Protein AF-A0A9Q1HUE8-F1 (afdb_monomer_lite)

Foldseek 3Di:
DDDDDDDDDDDDPPPVPPPPPPDDDPDDDPPPPPPDDPVVVVLVVLQDPDPDDPQKAFVVDDDDWDQDPPDDRFTDQPQADCVVPNGHHPVVSRVVVVVQQVPFDDDDRIGFGWHHDVVDVAIWTQAPQDRDTGHDPVVNVVCNVVRVVVSSVVSVVVVDDDDDPDDDDDDDDDDDDDDDDDDDDDDDDDDDDDDD

Organism: Conger conger (NCBI:txid82655)

pLDDT: mean 71.2, std 23.88, range [35.84, 98.31]

Structure (mmCIF, N/CA/C/O backbone):
data_AF-A0A9Q1HUE8-F1
#
_entry.id   AF-A0A9Q1HUE8-F1
#
loop_
_atom_site.group_PDB
_atom_site.id
_atom_site.type_symbol
_atom_site.label_atom_id
_atom_site.label_alt_id
_atom_site.label_comp_id
_atom_site.label_asym_id
_atom_site.label_entity_id
_atom_site.label_seq_id
_atom_site.pdbx_PDB_ins_code
_atom_site.Cartn_x
_atom_site.Cartn_y
_atom_site.Cartn_z
_atom_site.occupancy
_atom_site.B_iso_or_equiv
_atom_site.auth_seq_id
_atom_site.auth_comp_id
_atom_site.auth_asym_id
_atom_site.auth_atom_id
_atom_site.pdbx_PDB_model_num
ATOM 1 N N . MET A 1 1 ? 52.568 -10.124 -13.779 1.00 38.97 1 MET A N 1
ATOM 2 C CA . MET A 1 1 ? 51.428 -10.875 -14.350 1.00 38.97 1 MET A CA 1
ATOM 3 C C . MET A 1 1 ? 50.435 -11.151 -13.227 1.00 38.97 1 MET A C 1
ATOM 5 O O . MET A 1 1 ? 50.880 -11.453 -12.131 1.00 38.97 1 MET A O 1
ATOM 9 N N . ARG A 1 2 ? 49.131 -10.935 -13.447 1.00 41.47 2 ARG A N 1
ATOM 10 C CA . ARG A 1 2 ? 48.074 -11.074 -12.426 1.00 41.47 2 ARG A CA 1
ATOM 11 C C . ARG A 1 2 ? 47.646 -12.542 -12.325 1.00 41.47 2 ARG A C 1
ATOM 13 O O . ARG A 1 2 ? 47.184 -13.093 -13.318 1.00 41.47 2 ARG A O 1
ATOM 20 N N . GLU A 1 3 ? 47.793 -13.152 -11.152 1.00 42.25 3 GLU A N 1
ATOM 21 C CA . GLU A 1 3 ? 47.341 -14.522 -10.891 1.00 42.25 3 GLU A CA 1
ATOM 22 C C . GLU A 1 3 ? 45.815 -14.576 -10.723 1.00 42.25 3 GLU A C 1
ATOM 24 O O . GLU A 1 3 ? 45.218 -13.848 -9.928 1.00 42.25 3 GLU A O 1
ATOM 29 N N . LEU A 1 4 ? 45.172 -15.433 -11.518 1.00 48.12 4 LEU A N 1
ATOM 30 C CA . LEU A 1 4 ? 43.735 -15.681 -11.503 1.00 48.12 4 LEU A CA 1
ATOM 31 C C . LEU A 1 4 ? 43.374 -16.576 -10.309 1.00 48.12 4 LEU A C 1
ATOM 33 O O . LEU A 1 4 ? 43.842 -17.708 -10.190 1.00 48.12 4 LEU A O 1
ATOM 37 N N . GLY A 1 5 ? 42.512 -16.055 -9.434 1.00 40.03 5 GLY A N 1
ATOM 38 C CA . GLY A 1 5 ? 42.019 -16.734 -8.240 1.00 40.03 5 GLY A CA 1
ATOM 39 C C . GLY A 1 5 ? 41.333 -18.070 -8.541 1.00 40.03 5 GLY A C 1
ATOM 40 O O . GLY A 1 5 ? 40.346 -18.141 -9.276 1.00 40.03 5 GLY A O 1
ATOM 41 N N . ARG A 1 6 ? 41.845 -19.134 -7.912 1.00 47.28 6 ARG A N 1
ATOM 42 C CA . ARG A 1 6 ? 41.245 -20.473 -7.886 1.00 47.28 6 ARG A CA 1
ATOM 43 C C . ARG A 1 6 ? 39.877 -20.413 -7.197 1.00 47.28 6 ARG A C 1
ATOM 45 O O . ARG A 1 6 ? 39.775 -20.063 -6.021 1.00 47.28 6 ARG A O 1
ATOM 52 N N . LYS A 1 7 ? 38.818 -20.763 -7.932 1.00 43.19 7 LYS A N 1
ATOM 53 C CA . LYS A 1 7 ? 37.463 -20.946 -7.394 1.00 43.19 7 LYS A CA 1
ATOM 54 C C . LYS A 1 7 ? 37.463 -22.153 -6.447 1.00 43.19 7 LYS A C 1
ATOM 56 O O . LYS A 1 7 ? 37.874 -23.237 -6.850 1.00 43.19 7 LYS A O 1
ATOM 61 N N . ARG A 1 8 ? 37.011 -21.971 -5.200 1.00 41.41 8 ARG A N 1
ATOM 62 C CA . ARG A 1 8 ? 36.777 -23.086 -4.264 1.00 41.41 8 ARG A CA 1
ATOM 63 C C . ARG A 1 8 ? 35.599 -23.940 -4.764 1.00 41.41 8 ARG A C 1
ATOM 65 O O . ARG A 1 8 ? 34.608 -23.349 -5.202 1.00 41.41 8 ARG A O 1
ATOM 72 N N . PRO A 1 9 ? 35.668 -25.280 -4.693 1.00 44.94 9 PRO A N 1
ATOM 73 C CA . PRO A 1 9 ? 34.539 -26.141 -5.027 1.00 44.94 9 PRO A CA 1
ATOM 74 C C . PRO A 1 9 ? 33.392 -25.975 -4.021 1.00 44.94 9 PRO A C 1
ATOM 76 O O . PRO A 1 9 ? 33.614 -25.783 -2.827 1.00 44.94 9 PRO A O 1
ATOM 79 N N . TYR A 1 10 ? 32.167 -26.047 -4.534 1.00 35.84 10 TYR A N 1
ATOM 80 C CA . TYR A 1 10 ? 30.920 -26.086 -3.772 1.00 35.84 10 TYR A CA 1
ATOM 81 C C . TYR A 1 10 ? 30.793 -27.446 -3.049 1.00 35.84 10 TYR A C 1
ATOM 83 O O . TYR A 1 10 ? 30.948 -28.467 -3.722 1.00 35.84 10 TYR A O 1
ATOM 91 N N . PRO A 1 11 ? 30.527 -27.505 -1.729 1.00 45.88 11 PRO A N 1
ATOM 92 C CA . PRO A 1 11 ? 30.389 -28.777 -1.017 1.00 45.88 11 PRO A CA 1
ATOM 93 C C . PRO A 1 11 ? 29.137 -29.548 -1.457 1.00 45.88 11 PRO A C 1
ATOM 95 O O . PRO A 1 11 ? 28.068 -28.965 -1.651 1.00 45.88 11 PRO A O 1
ATOM 98 N N . GLN A 1 12 ? 29.293 -30.862 -1.626 1.00 40.50 12 GLN A N 1
ATOM 99 C CA . GLN A 1 12 ? 28.270 -31.808 -2.073 1.00 40.50 12 GLN A CA 1
ATOM 100 C C . GLN A 1 12 ? 27.058 -31.859 -1.124 1.00 40.50 12 GLN A C 1
ATOM 102 O O . GLN A 1 12 ? 27.175 -31.778 0.096 1.00 40.50 12 GLN A O 1
ATOM 107 N N . ALA A 1 13 ? 25.874 -32.009 -1.717 1.00 46.88 13 ALA A N 1
ATOM 108 C CA . ALA A 1 13 ? 24.554 -31.849 -1.106 1.00 46.88 13 ALA A CA 1
ATOM 109 C C . ALA A 1 13 ? 24.125 -32.932 -0.085 1.00 46.88 13 ALA A C 1
ATOM 111 O O . ALA A 1 13 ? 22.966 -32.941 0.325 1.00 46.88 13 ALA A O 1
ATOM 112 N N . GLU A 1 14 ? 25.011 -33.827 0.354 1.00 47.44 14 GLU A N 1
ATOM 113 C CA . GLU A 1 14 ? 24.656 -34.933 1.261 1.00 47.44 14 GLU A CA 1
ATOM 114 C C . GLU A 1 14 ? 24.911 -34.623 2.746 1.00 47.44 14 GLU A C 1
ATOM 116 O O . GLU A 1 14 ? 24.204 -35.137 3.613 1.00 47.44 14 GLU A O 1
ATOM 121 N N . GLU A 1 15 ? 25.829 -33.706 3.060 1.00 44.62 15 GLU A N 1
ATOM 122 C CA . GLU A 1 15 ? 26.252 -33.434 4.444 1.00 44.62 15 GLU A CA 1
ATOM 123 C C . GLU A 1 15 ? 25.268 -32.532 5.226 1.00 44.62 15 GLU A C 1
ATOM 125 O O . GLU A 1 15 ? 25.227 -32.536 6.453 1.00 44.62 15 GLU A O 1
ATOM 130 N N . ASN A 1 16 ? 24.370 -31.823 4.531 1.00 44.50 16 ASN A N 1
ATOM 131 C CA . ASN A 1 16 ? 23.358 -30.954 5.157 1.00 44.50 16 ASN A CA 1
ATOM 132 C C . ASN A 1 16 ? 22.103 -31.691 5.669 1.00 44.50 16 ASN A C 1
ATOM 134 O O . ASN A 1 16 ? 21.196 -31.061 6.215 1.00 44.50 16 ASN A O 1
ATOM 138 N N . ARG A 1 17 ? 22.021 -33.020 5.517 1.00 49.25 17 ARG A N 1
ATOM 139 C CA . ARG A 1 17 ? 20.866 -33.814 5.976 1.00 49.25 17 ARG A CA 1
ATOM 140 C C . ARG A 1 17 ? 20.891 -34.104 7.484 1.00 49.25 17 ARG A C 1
ATOM 142 O O . ARG A 1 17 ? 19.840 -34.366 8.060 1.00 49.25 17 ARG A O 1
ATOM 149 N N . ALA A 1 18 ? 22.059 -34.025 8.125 1.00 48.69 18 ALA A N 1
ATOM 150 C CA . ALA A 1 18 ? 22.245 -34.391 9.533 1.00 48.69 18 ALA A CA 1
ATOM 151 C C . ALA A 1 18 ? 22.085 -33.223 10.530 1.00 48.69 18 ALA A C 1
ATOM 153 O O . ALA A 1 18 ? 21.987 -33.459 11.729 1.00 48.69 18 ALA A O 1
ATOM 154 N N . LEU A 1 19 ? 22.011 -31.971 10.060 1.00 46.19 19 LEU A N 1
ATOM 155 C CA . LEU A 1 19 ? 21.890 -30.784 10.927 1.00 46.19 19 LEU A CA 1
ATOM 156 C C . LEU A 1 19 ? 20.443 -30.296 11.134 1.00 46.19 19 LEU A C 1
ATOM 158 O O . LEU A 1 19 ? 20.218 -29.337 11.867 1.00 46.19 19 LEU A O 1
ATOM 162 N N . TYR A 1 20 ? 19.451 -30.957 10.526 1.00 44.81 20 TYR A N 1
ATOM 163 C CA . TYR A 1 20 ? 18.039 -30.539 10.558 1.00 44.81 20 TYR A CA 1
ATOM 164 C C . TYR A 1 20 ? 17.083 -31.553 11.208 1.00 44.81 20 TYR A C 1
ATOM 166 O O . TYR A 1 20 ? 15.869 -31.461 11.033 1.00 44.81 20 TYR A O 1
ATOM 174 N N . THR A 1 21 ? 17.593 -32.514 11.980 1.00 51.62 21 THR A N 1
ATOM 175 C CA . THR A 1 21 ? 16.777 -33.601 12.552 1.00 51.62 21 THR A CA 1
ATOM 176 C C . THR A 1 21 ? 16.447 -33.470 14.041 1.00 51.62 21 THR A C 1
ATOM 178 O O . THR A 1 21 ? 15.694 -34.303 14.535 1.00 51.62 21 THR A O 1
ATOM 181 N N . HIS A 1 22 ? 16.899 -32.431 14.761 1.00 54.34 22 HIS A N 1
ATOM 182 C CA . HIS A 1 22 ? 16.728 -32.381 16.228 1.00 54.34 22 HIS A CA 1
ATOM 183 C C . HIS A 1 22 ? 15.838 -31.289 16.840 1.00 54.34 22 HIS A C 1
ATOM 185 O O . HIS A 1 22 ? 15.72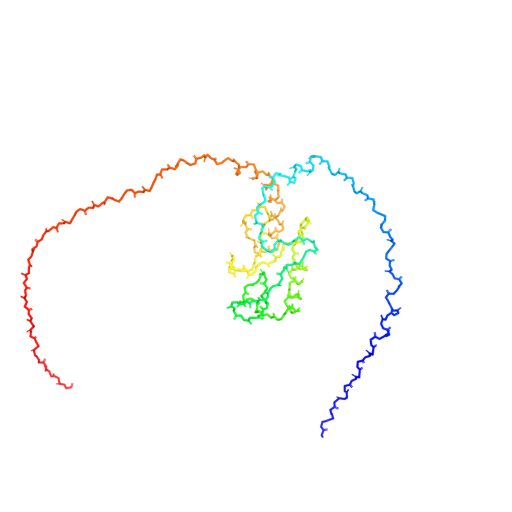9 -31.237 18.062 1.00 54.34 22 HIS A O 1
ATOM 191 N N . HIS A 1 23 ? 15.084 -30.512 16.057 1.00 48.66 23 HIS A N 1
ATOM 192 C CA . HIS A 1 23 ? 14.041 -29.633 16.617 1.00 48.66 23 HIS A CA 1
ATOM 193 C C . HIS A 1 23 ? 12.730 -29.718 15.828 1.00 48.66 23 HIS A C 1
ATOM 195 O O . HIS A 1 23 ? 12.297 -28.759 15.190 1.00 48.66 23 HIS A O 1
ATOM 201 N N . LEU A 1 24 ? 12.081 -30.883 15.881 1.00 44.12 24 LEU A N 1
ATOM 202 C CA . LEU A 1 24 ? 10.644 -30.960 15.624 1.00 44.12 24 LEU A CA 1
ATOM 203 C C . LEU A 1 24 ? 9.911 -30.399 16.859 1.00 44.12 24 LEU A C 1
ATOM 205 O O . LEU A 1 24 ? 10.148 -30.898 17.961 1.00 44.12 24 LEU A O 1
ATOM 209 N N . PRO A 1 25 ? 9.037 -29.385 16.723 1.00 42.75 25 PRO A N 1
ATOM 210 C CA . PRO A 1 25 ? 8.189 -28.956 17.830 1.00 42.75 25 PRO A CA 1
ATOM 211 C C . PRO A 1 25 ? 7.249 -30.105 18.239 1.00 42.75 25 PRO A C 1
ATOM 213 O O . PRO A 1 25 ? 6.858 -30.907 17.382 1.00 42.75 25 PRO A O 1
ATOM 216 N N . PRO A 1 26 ? 6.876 -30.211 19.528 1.00 44.62 26 PRO A N 1
ATOM 217 C CA . PRO A 1 26 ? 5.961 -31.247 19.983 1.00 44.62 26 PRO A CA 1
ATOM 218 C C . PRO A 1 26 ? 4.632 -31.154 19.227 1.00 44.62 26 PRO A C 1
ATOM 220 O O . PRO A 1 26 ? 4.153 -30.065 18.903 1.00 44.62 26 PRO A O 1
ATOM 223 N N . ARG A 1 27 ? 4.064 -32.328 18.922 1.00 42.19 27 ARG A N 1
ATOM 224 C CA . ARG A 1 27 ? 2.757 -32.493 18.279 1.00 42.19 27 ARG A CA 1
ATOM 225 C C . ARG A 1 27 ? 1.730 -31.587 18.957 1.00 42.19 27 ARG A C 1
ATOM 227 O O . ARG A 1 27 ? 1.349 -31.831 20.096 1.00 42.19 27 ARG A O 1
ATOM 234 N N . PHE A 1 28 ? 1.267 -30.579 18.223 1.00 39.81 28 PHE A N 1
ATOM 235 C CA . PHE A 1 28 ? 0.079 -29.815 18.571 1.00 39.81 28 PHE A CA 1
ATOM 236 C C . PHE A 1 28 ? -1.100 -30.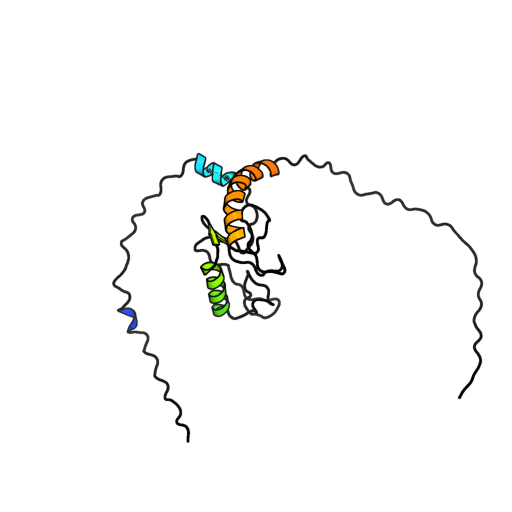791 18.612 1.00 39.81 28 PHE A C 1
ATOM 238 O O . PHE A 1 28 ? -1.566 -31.269 17.575 1.00 39.81 28 PHE A O 1
ATOM 245 N N . THR A 1 29 ? -1.566 -31.121 19.811 1.00 42.62 29 THR A N 1
ATOM 246 C CA . THR A 1 29 ? -2.928 -31.605 19.992 1.00 42.62 29 THR A CA 1
ATOM 247 C C . THR A 1 29 ? -3.851 -30.500 19.487 1.00 42.62 29 THR A C 1
ATOM 249 O O . THR A 1 29 ? -3.734 -29.344 19.890 1.00 42.62 29 THR A O 1
ATOM 252 N N . GLN A 1 30 ? -4.724 -30.828 18.533 1.00 45.41 30 GLN A N 1
ATOM 253 C CA . GLN A 1 30 ? -5.794 -29.932 18.106 1.00 45.41 30 GLN A CA 1
ATOM 254 C C . GLN A 1 30 ? -6.782 -29.773 19.265 1.00 45.41 30 GLN A C 1
ATOM 256 O O . GLN A 1 30 ? -7.792 -30.468 19.329 1.00 45.41 30 GLN A O 1
ATOM 261 N N . GLU A 1 31 ? -6.504 -28.854 20.183 1.00 39.31 31 GLU A N 1
ATOM 262 C CA . GLU A 1 31 ? -7.558 -28.297 21.016 1.00 39.31 31 GLU A CA 1
ATOM 263 C C . GLU A 1 31 ? -8.377 -27.353 20.139 1.00 39.31 31 GLU A C 1
ATOM 265 O O . GLU A 1 31 ? -7.912 -26.325 19.641 1.00 39.31 31 GLU A O 1
ATOM 270 N N . LYS A 1 32 ? -9.603 -27.789 19.858 1.00 42.53 32 LYS A N 1
ATOM 271 C CA . LYS A 1 32 ? -10.600 -27.051 19.094 1.00 42.53 32 LYS A CA 1
ATOM 272 C C . LYS A 1 32 ? -10.854 -25.732 19.827 1.00 42.53 32 LYS A C 1
ATOM 274 O O . LYS A 1 32 ? -11.387 -25.742 20.933 1.00 42.53 32 LYS A O 1
ATOM 279 N N . ALA A 1 33 ? -10.451 -24.614 19.221 1.00 44.00 33 ALA A N 1
ATOM 280 C CA . ALA A 1 33 ? -10.721 -23.287 19.763 1.00 44.00 33 ALA A CA 1
ATOM 281 C C . ALA A 1 33 ? -12.223 -23.154 20.106 1.00 44.00 33 ALA A C 1
ATOM 283 O O . ALA A 1 33 ? -13.054 -23.631 19.320 1.00 44.00 33 ALA A O 1
ATOM 284 N N . PRO A 1 34 ? -12.587 -22.533 21.246 1.00 47.53 34 PRO A N 1
ATOM 285 C CA . PRO A 1 34 ? -13.983 -22.321 21.601 1.00 47.53 34 PRO A CA 1
ATOM 286 C C . PRO A 1 34 ? -14.701 -21.574 20.469 1.00 47.53 34 PRO A C 1
ATOM 288 O O . PRO A 1 34 ? -14.111 -20.661 19.879 1.00 47.53 34 PRO A O 1
ATOM 291 N N . PRO A 1 35 ? -15.952 -21.932 20.134 1.00 49.66 35 PRO A N 1
ATOM 292 C CA . PRO A 1 35 ? -16.731 -21.146 19.195 1.00 49.66 35 PRO A CA 1
ATOM 293 C C . PRO A 1 35 ? -16.893 -19.736 19.769 1.00 49.66 35 PRO A C 1
ATOM 295 O O . PRO A 1 35 ? -17.485 -19.551 20.830 1.00 49.66 35 PRO A O 1
ATOM 298 N N . LEU A 1 36 ? -16.320 -18.756 19.066 1.00 52.25 36 LEU A N 1
ATOM 299 C CA . LEU A 1 36 ? -16.523 -17.340 19.353 1.00 52.25 36 LEU A CA 1
ATOM 300 C C . LEU A 1 36 ? -18.029 -17.057 19.385 1.00 52.25 36 LEU A C 1
ATOM 302 O O . LEU A 1 36 ? -18.797 -17.606 18.590 1.00 52.25 36 LEU A O 1
ATOM 306 N N . SER A 1 37 ? -18.447 -16.227 20.332 1.00 59.25 37 SER A N 1
ATOM 307 C CA . SER A 1 37 ? -19.855 -15.956 20.608 1.00 59.25 37 SER A CA 1
ATOM 308 C C . SER A 1 37 ? -20.576 -15.373 19.385 1.00 59.25 37 SER A C 1
ATOM 310 O O . SER A 1 37 ? -19.984 -14.695 18.539 1.00 59.25 37 SER A O 1
ATOM 312 N N . ALA A 1 38 ? -21.894 -15.575 19.303 1.00 53.34 38 ALA A N 1
ATOM 313 C CA . ALA A 1 38 ? -22.718 -14.992 18.240 1.00 53.34 38 ALA A CA 1
ATOM 314 C C . ALA A 1 38 ? -22.589 -13.452 18.159 1.00 53.34 38 ALA A C 1
ATOM 316 O O . ALA A 1 38 ? -22.689 -12.885 17.071 1.00 53.34 38 ALA A O 1
ATOM 317 N N . ALA A 1 39 ? -22.274 -12.786 19.278 1.00 48.69 39 ALA A N 1
ATOM 318 C CA . ALA A 1 39 ? -21.997 -11.351 19.335 1.00 48.69 39 ALA A CA 1
ATOM 319 C C . ALA A 1 39 ? -20.685 -10.969 18.616 1.00 48.69 39 ALA A C 1
ATOM 321 O O . ALA A 1 39 ? -20.652 -10.007 17.847 1.00 48.69 39 ALA A O 1
ATOM 322 N N . GLU A 1 40 ? -19.618 -11.761 18.769 1.00 52.59 40 GLU A N 1
ATOM 323 C CA . GLU A 1 40 ? -18.354 -11.578 18.035 1.00 52.59 40 GLU A CA 1
ATOM 324 C C . GLU A 1 40 ? -18.512 -11.867 16.536 1.00 52.59 40 GLU A C 1
ATOM 326 O O . GLU A 1 40 ? -17.860 -11.235 15.699 1.00 52.59 40 GLU A O 1
ATOM 331 N N . MET A 1 41 ? -19.409 -12.790 16.178 1.00 49.75 41 MET A N 1
ATOM 332 C CA . MET A 1 41 ? -19.764 -13.082 14.788 1.00 49.75 41 MET A CA 1
ATOM 333 C C . MET A 1 41 ? -20.520 -11.913 14.132 1.00 49.75 41 MET A C 1
ATOM 335 O O . MET A 1 41 ? -20.265 -11.590 12.972 1.00 49.75 41 MET A O 1
ATOM 339 N N . GLN A 1 42 ? -21.386 -11.222 14.878 1.00 50.34 42 GLN A N 1
ATOM 340 C CA . GLN A 1 42 ? -22.174 -10.082 14.390 1.00 50.34 42 GLN A CA 1
ATOM 341 C C . GLN A 1 42 ? -21.349 -8.788 14.257 1.00 50.34 42 GLN A C 1
ATOM 343 O O . GLN A 1 42 ? -21.499 -8.077 13.263 1.00 50.34 42 GLN A O 1
ATOM 348 N N . LEU A 1 43 ? -20.387 -8.535 15.155 1.00 51.66 43 LEU A N 1
ATOM 349 C CA . LEU A 1 43 ? -19.397 -7.449 15.009 1.00 51.66 43 LEU A CA 1
ATOM 350 C C . LEU A 1 43 ? -18.514 -7.612 13.755 1.00 51.66 43 LEU A C 1
ATOM 352 O O . LEU A 1 43 ? -18.081 -6.627 13.159 1.00 51.66 43 LEU A O 1
ATOM 356 N N . ARG A 1 44 ? -18.286 -8.851 13.302 1.00 50.50 44 ARG A N 1
ATOM 357 C CA . ARG A 1 44 ? -17.575 -9.155 12.047 1.00 50.50 44 ARG A CA 1
ATOM 358 C C . ARG A 1 44 ? -18.477 -9.063 10.809 1.00 50.50 44 ARG A C 1
ATOM 360 O O . ARG A 1 44 ? -17.973 -8.777 9.725 1.00 50.50 44 ARG A O 1
ATOM 367 N N . ALA A 1 45 ? -19.784 -9.285 10.963 1.00 42.19 45 ALA A N 1
ATOM 368 C CA . ALA A 1 45 ? -20.760 -9.340 9.870 1.00 42.19 45 ALA A CA 1
ATOM 369 C C . ALA A 1 45 ? -21.318 -7.967 9.441 1.00 42.19 45 ALA A C 1
ATOM 371 O O . ALA A 1 45 ? -21.798 -7.833 8.318 1.00 42.19 45 ALA A O 1
ATOM 372 N N . GLY A 1 46 ? -21.228 -6.935 10.290 1.00 41.94 46 GLY A N 1
ATOM 373 C CA . GLY A 1 46 ? -21.723 -5.584 9.978 1.00 41.94 46 GLY A CA 1
ATOM 374 C C . GLY A 1 46 ? -20.835 -4.758 9.038 1.00 41.94 46 GLY A C 1
ATOM 375 O O . GLY A 1 46 ? -21.285 -3.759 8.479 1.00 41.94 46 GLY A O 1
ATOM 376 N N . HIS A 1 47 ? -19.584 -5.166 8.812 1.00 48.47 47 HIS A N 1
ATOM 377 C CA . HIS A 1 47 ? -18.708 -4.502 7.852 1.00 48.47 47 HIS A CA 1
ATOM 378 C C . HIS A 1 47 ? -18.966 -5.069 6.458 1.00 48.47 47 HIS A C 1
ATOM 380 O O . HIS A 1 47 ? -18.369 -6.074 6.065 1.00 48.47 47 HIS A O 1
ATOM 386 N N . ARG A 1 48 ? -19.839 -4.401 5.691 1.00 48.66 48 ARG A N 1
ATOM 387 C CA . ARG A 1 48 ? -19.943 -4.578 4.232 1.00 48.66 48 ARG A CA 1
ATOM 388 C C . ARG A 1 48 ? -18.524 -4.741 3.681 1.00 48.66 48 ARG A C 1
ATOM 390 O O . ARG A 1 48 ? -17.669 -3.907 3.979 1.00 48.66 48 ARG A O 1
ATOM 397 N N . ALA A 1 49 ? -18.259 -5.822 2.947 1.00 53.00 49 ALA A N 1
ATOM 398 C CA . ALA A 1 49 ? -16.931 -6.157 2.441 1.00 53.00 49 ALA A CA 1
ATOM 399 C C . ALA A 1 49 ? -16.461 -5.105 1.422 1.00 53.00 49 ALA A C 1
ATOM 401 O O . ALA A 1 49 ? -16.521 -5.312 0.212 1.00 53.00 49 ALA A O 1
ATOM 402 N N . LEU A 1 50 ? -16.009 -3.946 1.905 1.00 60.75 50 LEU A N 1
ATOM 403 C CA . LEU A 1 50 ? -15.362 -2.940 1.086 1.00 60.75 50 LEU A CA 1
ATOM 404 C C . LEU A 1 50 ? -14.171 -3.619 0.416 1.00 60.75 50 LEU A C 1
ATOM 406 O O . LEU A 1 50 ? -13.367 -4.291 1.074 1.00 60.75 50 LEU A O 1
ATOM 410 N N . LYS A 1 51 ? -14.073 -3.476 -0.907 1.00 74.31 51 LYS A N 1
ATOM 411 C CA . LYS A 1 51 ? -12.932 -3.977 -1.668 1.00 74.31 51 LYS A CA 1
ATOM 412 C C . LYS A 1 51 ? -11.683 -3.266 -1.154 1.00 74.31 51 LY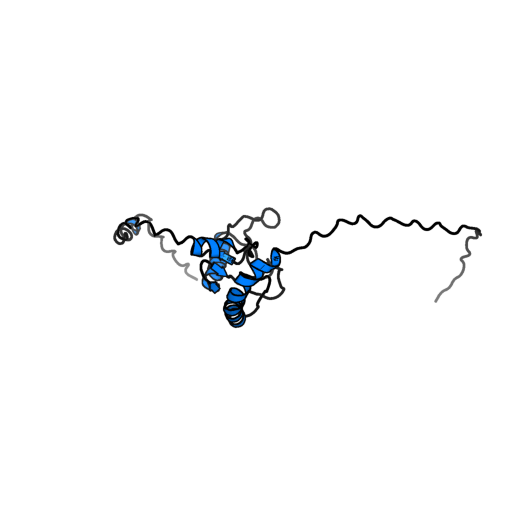S A C 1
ATOM 414 O O . LYS A 1 51 ? -11.437 -2.105 -1.469 1.00 74.31 51 LYS A O 1
ATOM 419 N N . ARG A 1 52 ? -10.917 -3.965 -0.320 1.00 86.38 52 ARG A N 1
ATOM 420 C CA . ARG A 1 52 ? -9.686 -3.448 0.275 1.00 86.38 52 ARG A CA 1
ATOM 421 C C . ARG A 1 52 ? -8.646 -3.222 -0.815 1.00 86.38 52 ARG A C 1
ATOM 423 O O . ARG A 1 52 ? -8.550 -4.000 -1.766 1.00 86.38 52 ARG A O 1
ATOM 430 N N . HIS A 1 53 ? -7.874 -2.151 -0.670 1.00 94.44 53 HIS A N 1
ATOM 431 C CA . HIS A 1 53 ? -6.787 -1.860 -1.593 1.00 94.44 53 HIS A CA 1
ATOM 432 C C . HIS A 1 53 ? -5.762 -3.008 -1.597 1.00 94.44 53 HIS A C 1
ATOM 434 O O . HIS A 1 53 ? -5.525 -3.627 -0.560 1.00 94.44 53 HIS A O 1
ATOM 440 N N . ILE A 1 54 ? -5.127 -3.283 -2.741 1.00 94.50 54 ILE A N 1
ATOM 441 C CA . ILE A 1 54 ? -4.209 -4.428 -2.921 1.00 94.50 54 ILE A CA 1
ATOM 442 C C . ILE A 1 54 ? -3.023 -4.421 -1.941 1.00 94.50 54 ILE A C 1
ATOM 444 O O . ILE A 1 54 ? -2.482 -5.471 -1.610 1.00 94.50 54 ILE A O 1
ATOM 448 N N . THR A 1 55 ? -2.644 -3.246 -1.431 1.00 96.50 55 THR A N 1
ATOM 449 C CA . THR A 1 55 ? -1.570 -3.082 -0.436 1.00 96.50 55 THR A CA 1
ATOM 450 C C . THR A 1 55 ? -1.979 -3.466 0.991 1.00 96.50 55 THR A C 1
ATOM 452 O O . THR A 1 55 ? -1.141 -3.433 1.890 1.00 96.50 55 THR A O 1
ATOM 455 N N . ILE A 1 56 ? -3.243 -3.823 1.226 1.00 95.56 56 ILE A N 1
ATOM 456 C CA . ILE A 1 56 ? -3.746 -4.325 2.507 1.00 95.56 56 ILE A CA 1
ATOM 457 C C . ILE A 1 56 ? -3.710 -5.854 2.464 1.00 95.56 56 ILE A C 1
ATOM 459 O O . ILE A 1 56 ? -4.613 -6.508 1.935 1.00 95.56 56 ILE A O 1
ATOM 463 N N . VAL A 1 57 ? -2.655 -6.429 3.036 1.00 95.31 57 VAL A N 1
ATOM 464 C CA . VAL A 1 57 ? -2.356 -7.863 2.951 1.00 95.31 57 VAL A CA 1
ATOM 465 C C . VAL A 1 57 ? -2.737 -8.544 4.263 1.00 95.31 57 VAL A C 1
ATOM 467 O O . VAL A 1 57 ? -2.510 -7.988 5.331 1.00 95.31 57 VAL A O 1
ATOM 470 N N . ARG A 1 58 ? -3.322 -9.746 4.219 1.00 94.44 58 ARG A N 1
ATOM 471 C CA . ARG A 1 58 ? -3.522 -10.550 5.440 1.00 94.44 58 ARG A CA 1
ATOM 472 C C . ARG A 1 58 ? -2.167 -11.004 5.991 1.00 94.44 58 ARG A C 1
ATOM 474 O O . ARG A 1 58 ? -1.277 -11.354 5.219 1.00 94.44 58 ARG A O 1
ATOM 481 N N . LYS A 1 59 ? -2.003 -11.037 7.312 1.00 93.25 59 LYS A N 1
ATOM 482 C CA . LYS A 1 59 ? -0.803 -11.597 7.949 1.00 93.25 59 LYS A CA 1
ATOM 483 C C . LYS A 1 59 ? -0.592 -13.043 7.483 1.00 93.25 59 LYS A C 1
ATOM 485 O O . LYS A 1 59 ? -1.545 -13.805 7.368 1.00 93.25 59 LYS A O 1
ATOM 490 N N . GLY A 1 60 ? 0.652 -13.388 7.150 1.00 90.44 60 GLY A N 1
ATOM 491 C CA . GLY A 1 60 ? 1.016 -14.694 6.586 1.00 90.44 60 GLY A CA 1
ATOM 492 C C . GLY A 1 60 ? 0.673 -14.889 5.102 1.00 90.44 60 GLY A C 1
ATOM 493 O O . GLY A 1 60 ? 1.168 -15.835 4.495 1.00 90.44 60 GLY A O 1
ATOM 494 N N . ALA A 1 61 ? -0.109 -13.998 4.484 1.00 93.12 61 ALA A N 1
ATOM 495 C CA . ALA A 1 61 ? -0.387 -14.062 3.055 1.00 93.12 61 ALA A CA 1
ATOM 496 C C . ALA A 1 61 ? 0.717 -13.383 2.234 1.00 93.12 61 ALA A C 1
ATOM 498 O O . ALA A 1 61 ? 1.354 -12.419 2.665 1.00 93.12 61 ALA A O 1
ATOM 499 N N . PHE A 1 62 ? 0.897 -13.863 1.006 1.00 93.00 62 PHE A N 1
ATOM 500 C CA . PHE A 1 62 ? 1.798 -13.276 0.024 1.00 93.00 62 PHE A CA 1
ATOM 501 C C . PHE A 1 62 ? 1.019 -12.982 -1.267 1.00 93.00 62 PHE A C 1
ATOM 503 O O . PHE A 1 62 ? 0.239 -13.835 -1.695 1.00 93.00 62 PHE A O 1
ATOM 510 N N . PRO A 1 63 ? 1.180 -11.802 -1.894 1.00 91.00 63 PRO A N 1
ATOM 511 C CA . PRO A 1 63 ? 0.449 -11.477 -3.114 1.00 91.00 63 PRO A CA 1
ATOM 512 C C . PRO A 1 63 ? 0.850 -12.404 -4.265 1.00 91.00 63 PRO A C 1
ATOM 514 O O . PRO A 1 63 ? 2.027 -12.717 -4.457 1.00 91.00 63 PRO A O 1
ATOM 517 N N . THR A 1 64 ? -0.129 -12.817 -5.065 1.00 91.00 64 THR A N 1
ATOM 518 C CA . THR A 1 64 ? 0.116 -13.631 -6.257 1.00 91.00 64 THR A CA 1
ATOM 519 C C . THR A 1 64 ? 0.929 -12.838 -7.276 1.00 91.00 64 THR A C 1
ATOM 521 O O . THR A 1 64 ? 0.562 -11.725 -7.647 1.00 91.00 64 THR A O 1
ATOM 524 N N . LEU A 1 65 ? 2.029 -13.426 -7.748 1.00 94.06 65 LEU A N 1
ATOM 525 C CA . LEU A 1 65 ? 2.894 -12.826 -8.760 1.00 94.06 65 LEU A CA 1
ATOM 526 C C . LEU A 1 65 ? 2.711 -13.535 -10.091 1.00 94.06 65 LEU A C 1
ATOM 528 O O . LEU A 1 65 ? 2.784 -14.759 -10.157 1.00 94.06 65 LEU A O 1
ATOM 532 N N . GLN A 1 66 ? 2.497 -12.748 -11.140 1.00 92.69 66 GLN A N 1
ATOM 533 C CA . GLN A 1 66 ? 2.284 -13.236 -12.497 1.00 92.69 66 GLN A CA 1
ATOM 534 C C . GLN A 1 66 ? 3.239 -12.542 -13.461 1.00 92.69 66 GLN A C 1
ATOM 536 O O . GLN A 1 66 ? 3.546 -11.357 -13.313 1.00 92.69 66 GLN A O 1
ATOM 541 N N . GLN A 1 67 ? 3.716 -13.303 -14.443 1.00 95.50 67 GLN A N 1
ATOM 542 C CA . GLN A 1 67 ? 4.565 -12.794 -15.515 1.00 95.50 67 GLN A CA 1
ATOM 543 C C . GLN A 1 67 ? 3.763 -11.854 -16.410 1.00 95.50 67 GLN A C 1
ATOM 545 O O . GLN A 1 67 ? 2.693 -12.222 -16.894 1.00 95.50 67 GLN A O 1
ATOM 550 N N . CYS A 1 68 ? 4.283 -10.645 -16.640 1.00 94.62 68 CYS A N 1
ATOM 551 C CA . CYS A 1 68 ? 3.655 -9.677 -17.530 1.00 94.62 68 CYS A CA 1
ATOM 552 C C . CYS A 1 68 ? 3.623 -10.242 -18.947 1.00 94.62 68 CYS A C 1
ATOM 554 O O . CYS A 1 68 ? 4.668 -10.482 -19.543 1.00 94.62 68 CYS A O 1
ATOM 556 N N . ARG A 1 69 ? 2.430 -10.415 -19.512 1.00 95.00 69 ARG A N 1
ATOM 557 C CA . ARG A 1 69 ? 2.269 -10.855 -20.906 1.00 95.00 69 ARG A CA 1
ATOM 558 C C . ARG A 1 69 ? 2.077 -9.697 -21.886 1.00 95.00 69 ARG A C 1
ATOM 560 O O . ARG A 1 69 ? 2.202 -9.914 -23.081 1.00 95.00 69 ARG A O 1
ATOM 567 N N . SER A 1 70 ? 1.818 -8.490 -21.386 1.00 92.56 70 SER A N 1
ATOM 568 C CA . SER A 1 70 ? 1.508 -7.307 -22.198 1.00 92.56 70 SER A CA 1
ATOM 569 C C . SER A 1 70 ? 2.704 -6.397 -22.484 1.00 92.56 70 SER A C 1
ATOM 571 O O . SER A 1 70 ? 2.674 -5.665 -23.462 1.00 92.56 70 SER A O 1
ATOM 573 N N . CYS A 1 71 ? 3.740 -6.418 -21.643 1.00 92.00 71 CYS A N 1
ATOM 574 C CA . CYS A 1 71 ? 4.757 -5.367 -21.621 1.00 92.00 71 CYS A CA 1
ATOM 575 C C . CYS A 1 71 ? 6.201 -5.874 -21.773 1.00 92.00 71 CYS A C 1
ATOM 577 O O . CYS A 1 71 ? 6.915 -5.429 -22.662 1.00 92.00 71 CYS A O 1
ATOM 579 N N . CYS A 1 72 ? 6.663 -6.793 -20.913 1.00 90.50 72 CYS A N 1
ATOM 580 C CA . CYS A 1 72 ? 8.097 -7.112 -20.836 1.00 90.50 72 CYS A CA 1
ATOM 581 C C . CYS A 1 72 ? 8.446 -8.560 -20.454 1.00 90.50 72 CYS A C 1
ATOM 583 O O . CYS A 1 72 ? 9.621 -8.863 -20.267 1.00 90.50 72 CYS A O 1
ATOM 585 N N . ARG A 1 73 ? 7.469 -9.472 -20.307 1.00 94.12 73 ARG A N 1
ATOM 586 C CA . ARG A 1 73 ? 7.702 -10.866 -19.855 1.00 94.12 73 ARG A CA 1
ATOM 587 C C . ARG A 1 73 ? 8.420 -10.980 -18.497 1.00 94.12 73 ARG A C 1
ATOM 589 O O . ARG A 1 73 ? 8.890 -12.059 -18.153 1.00 94.12 73 ARG A O 1
ATOM 596 N N . LEU A 1 74 ? 8.467 -9.915 -17.695 1.00 96.38 74 LEU A N 1
ATOM 597 C CA . LEU A 1 74 ? 9.000 -9.908 -16.325 1.00 96.38 74 LEU A CA 1
ATOM 598 C C . LEU A 1 74 ? 7.871 -9.757 -15.296 1.00 96.38 74 LEU A C 1
ATOM 600 O O . LEU A 1 74 ? 6.702 -9.623 -15.650 1.00 96.38 74 LEU A O 1
ATOM 604 N N . ILE A 1 75 ? 8.210 -9.816 -14.008 1.00 97.44 75 ILE A N 1
ATOM 605 C CA . ILE A 1 75 ? 7.255 -9.673 -12.906 1.00 97.44 75 ILE A CA 1
ATOM 606 C C . ILE A 1 75 ? 7.250 -8.218 -12.429 1.00 97.44 75 ILE A C 1
ATOM 608 O O . ILE A 1 75 ? 8.309 -7.637 -12.180 1.00 97.44 75 ILE A O 1
ATOM 612 N N . HIS A 1 76 ? 6.056 -7.650 -12.262 1.00 97.12 76 HIS A N 1
ATOM 613 C CA . HIS A 1 76 ? 5.856 -6.315 -11.697 1.00 97.12 76 HIS A CA 1
ATOM 614 C C . HIS A 1 76 ? 5.593 -6.428 -10.201 1.00 97.12 76 HIS A C 1
ATOM 616 O O . HIS A 1 76 ? 4.987 -7.394 -9.730 1.00 97.12 76 HIS A O 1
ATOM 622 N N . CYS A 1 77 ? 6.032 -5.427 -9.442 1.00 97.75 77 CYS A N 1
ATOM 623 C CA . CYS A 1 77 ? 5.599 -5.316 -8.060 1.00 97.75 77 CYS A CA 1
ATOM 624 C C . CYS A 1 77 ? 4.125 -4.874 -8.036 1.00 97.75 77 CYS A C 1
ATOM 626 O O . CYS A 1 77 ? 3.805 -3.845 -8.625 1.00 97.75 77 CYS A O 1
ATOM 628 N N . PRO A 1 78 ? 3.231 -5.571 -7.319 1.00 96.88 78 PRO A N 1
ATOM 629 C CA . PRO A 1 78 ? 1.826 -5.180 -7.226 1.00 96.88 78 PRO A CA 1
ATOM 630 C C . PRO A 1 78 ? 1.601 -3.899 -6.407 1.00 96.88 78 PRO A C 1
ATOM 632 O O . PRO A 1 78 ? 0.483 -3.398 -6.365 1.00 96.88 78 PRO A O 1
ATOM 635 N N . PHE A 1 79 ? 2.625 -3.380 -5.719 1.00 97.88 79 PHE A N 1
ATOM 636 C CA . PHE A 1 79 ? 2.525 -2.205 -4.841 1.00 97.88 79 PHE A CA 1
ATOM 637 C C . PHE A 1 79 ? 3.257 -0.977 -5.385 1.00 97.88 79 PHE A C 1
ATOM 639 O O . PHE A 1 79 ? 3.165 0.096 -4.789 1.00 97.88 79 PHE A O 1
ATOM 646 N N . CYS A 1 80 ? 3.988 -1.121 -6.491 1.00 97.88 80 CYS A N 1
ATOM 647 C CA . CYS A 1 80 ? 4.808 -0.065 -7.063 1.00 97.88 80 CYS A CA 1
ATOM 648 C C . CYS A 1 80 ? 4.537 0.063 -8.550 1.00 97.88 80 CYS A C 1
ATOM 650 O O . CYS A 1 80 ? 4.513 -0.928 -9.273 1.00 97.88 80 CYS A O 1
ATOM 652 N N . LYS A 1 81 ? 4.413 1.302 -9.013 1.00 95.62 81 LYS A N 1
ATOM 653 C CA . LYS A 1 81 ? 4.509 1.597 -10.437 1.00 95.62 81 LYS A CA 1
ATOM 654 C C . LYS A 1 81 ? 5.923 1.365 -10.960 1.00 95.62 81 LYS A C 1
ATOM 656 O O . LYS A 1 81 ? 6.900 1.400 -10.207 1.00 95.62 81 LYS A O 1
ATOM 661 N N . GLU A 1 82 ? 6.028 1.199 -12.271 1.00 94.62 82 GLU A N 1
ATOM 662 C CA . GLU A 1 82 ? 7.282 0.868 -12.957 1.00 94.62 82 GLU A CA 1
ATOM 663 C C . GLU A 1 82 ? 8.373 1.928 -12.787 1.00 94.62 82 GLU A C 1
ATOM 665 O O . GLU A 1 82 ? 9.555 1.588 -12.725 1.00 94.62 82 GLU A O 1
ATOM 670 N N . SER A 1 83 ? 7.989 3.202 -12.649 1.00 94.75 83 SER A N 1
ATOM 671 C CA . SER A 1 83 ? 8.945 4.287 -12.406 1.00 94.75 83 SER A CA 1
ATOM 672 C C . SER A 1 83 ? 9.591 4.221 -11.020 1.00 94.75 83 SER A C 1
ATOM 674 O O . SER A 1 83 ? 10.700 4.716 -10.844 1.00 94.75 83 SER A O 1
ATOM 676 N N . VAL A 1 84 ? 8.933 3.581 -10.047 1.00 96.25 84 VAL A N 1
ATOM 677 C CA . VAL A 1 84 ? 9.452 3.394 -8.683 1.00 96.25 84 VAL A CA 1
ATOM 678 C C . VAL A 1 84 ? 10.213 2.079 -8.566 1.00 96.25 84 VAL A C 1
ATOM 680 O O . VAL A 1 84 ? 11.279 2.026 -7.954 1.00 96.25 84 VAL A O 1
ATOM 683 N N . TYR A 1 85 ? 9.685 1.007 -9.154 1.00 97.19 85 TYR A N 1
ATOM 684 C CA . TYR A 1 85 ? 10.349 -0.288 -9.174 1.00 97.19 85 TYR A CA 1
ATOM 685 C C . TYR A 1 85 ? 10.162 -0.959 -10.531 1.00 97.19 85 TYR A C 1
ATOM 687 O O . TYR A 1 85 ? 9.073 -1.426 -10.868 1.00 97.19 85 TYR A O 1
ATOM 695 N N . LYS A 1 86 ? 11.254 -1.032 -11.297 1.00 97.06 86 LYS A N 1
ATOM 696 C CA . LYS A 1 86 ? 11.247 -1.661 -12.619 1.00 97.06 86 LYS A CA 1
ATOM 697 C C . LYS A 1 86 ? 10.948 -3.165 -12.518 1.00 97.06 86 LYS A C 1
ATOM 699 O O . LYS A 1 86 ? 11.416 -3.807 -11.571 1.00 97.06 86 LYS A O 1
ATOM 704 N N . PRO A 1 87 ? 10.246 -3.748 -13.502 1.00 97.12 87 PRO A N 1
ATOM 705 C CA . PRO A 1 87 ? 9.975 -5.183 -13.547 1.00 97.12 87 PRO A CA 1
ATOM 706 C C . PRO A 1 87 ? 11.262 -6.011 -13.527 1.00 97.12 87 PRO A C 1
ATOM 708 O O . PRO A 1 87 ? 12.267 -5.635 -14.133 1.00 97.12 87 PRO A O 1
ATOM 711 N N . LYS A 1 88 ? 11.249 -7.140 -12.814 1.00 97.00 88 LYS A N 1
ATOM 712 C CA . LYS A 1 88 ? 12.415 -8.027 -12.647 1.00 97.00 88 LYS A CA 1
ATOM 713 C C . LYS A 1 88 ? 11.991 -9.494 -12.582 1.00 97.00 88 LYS A C 1
ATOM 715 O O . LYS A 1 88 ? 10.807 -9.823 -12.567 1.00 97.00 88 LYS A O 1
ATOM 720 N N . PHE A 1 89 ? 12.974 -10.393 -12.518 1.00 96.88 89 PHE A N 1
ATOM 721 C CA . PHE A 1 89 ? 12.737 -11.810 -12.252 1.00 96.88 89 PHE A CA 1
ATOM 722 C C . PHE A 1 89 ? 12.054 -12.042 -10.898 1.00 96.88 89 PHE A C 1
ATOM 724 O O . PHE A 1 89 ? 12.264 -11.302 -9.934 1.00 96.88 89 PHE A O 1
ATOM 731 N N . MET A 1 90 ? 11.289 -13.133 -10.826 1.00 96.38 90 MET A N 1
ATOM 732 C CA . MET A 1 90 ? 10.460 -13.527 -9.682 1.00 96.38 90 MET A CA 1
ATOM 733 C C . MET A 1 90 ? 11.172 -13.395 -8.330 1.00 96.38 90 MET A C 1
ATOM 735 O O . MET A 1 90 ? 10.617 -12.824 -7.395 1.00 96.38 90 MET A O 1
ATOM 739 N N . TYR A 1 91 ? 12.406 -13.889 -8.213 1.00 96.75 91 TYR A N 1
ATOM 740 C CA . TYR A 1 91 ? 13.136 -13.883 -6.942 1.00 96.75 91 TYR A CA 1
ATOM 741 C C . TYR A 1 91 ? 13.441 -12.463 -6.431 1.00 96.75 91 TYR A C 1
ATOM 743 O O . TYR A 1 91 ? 13.333 -12.197 -5.234 1.00 96.75 91 TYR A O 1
ATOM 751 N N . HIS A 1 92 ? 13.760 -11.526 -7.330 1.00 97.75 92 HIS A N 1
ATOM 752 C CA . HIS A 1 92 ? 14.005 -10.130 -6.972 1.00 97.75 92 HIS A CA 1
ATOM 753 C C . HIS A 1 92 ? 12.731 -9.436 -6.505 1.00 97.75 92 HIS A C 1
ATOM 755 O O . HIS A 1 92 ? 12.759 -8.719 -5.503 1.00 97.75 92 HIS A O 1
ATOM 761 N N . VAL A 1 93 ? 11.622 -9.667 -7.213 1.00 98.06 93 VAL A N 1
ATOM 762 C CA . VAL A 1 93 ? 10.327 -9.080 -6.860 1.00 98.06 93 VAL A CA 1
ATOM 763 C C . VAL A 1 93 ? 9.828 -9.647 -5.537 1.00 98.06 93 VAL A C 1
ATOM 765 O O . VAL A 1 93 ? 9.375 -8.887 -4.686 1.00 98.06 93 VAL A O 1
ATOM 768 N N . LYS A 1 94 ? 9.994 -10.955 -5.302 1.00 97.56 94 LYS A N 1
ATOM 769 C CA . LYS A 1 94 ? 9.655 -11.577 -4.017 1.00 97.56 94 LYS A CA 1
ATOM 770 C C . LYS A 1 94 ? 10.395 -10.917 -2.856 1.00 97.56 94 LYS A C 1
ATOM 772 O O . LYS A 1 94 ? 9.756 -10.491 -1.897 1.00 97.56 94 LYS A O 1
ATOM 777 N N . ARG A 1 95 ? 11.717 -10.753 -2.976 1.00 98.12 95 ARG A N 1
ATOM 778 C CA . ARG A 1 95 ? 12.533 -10.062 -1.965 1.00 98.12 95 ARG A CA 1
ATOM 779 C C . ARG A 1 95 ? 12.092 -8.612 -1.756 1.00 98.12 95 ARG A C 1
ATOM 781 O O . ARG A 1 95 ? 12.043 -8.136 -0.629 1.00 98.12 95 ARG A O 1
ATOM 788 N N . HIS A 1 96 ? 11.742 -7.909 -2.828 1.00 98.00 96 HIS A N 1
ATOM 789 C CA . HIS A 1 96 ? 11.230 -6.544 -2.738 1.00 98.00 96 HIS A CA 1
ATOM 790 C C . HIS A 1 96 ? 9.877 -6.470 -2.008 1.00 98.00 96 HIS A C 1
ATOM 792 O O . HIS A 1 96 ? 9.681 -5.612 -1.154 1.00 98.00 96 HIS A O 1
ATOM 798 N N . ILE A 1 97 ? 8.957 -7.397 -2.262 1.00 97.88 97 ILE A N 1
ATOM 799 C CA . ILE A 1 97 ? 7.665 -7.443 -1.562 1.00 97.88 97 ILE A CA 1
ATOM 800 C C . ILE A 1 97 ? 7.842 -7.811 -0.089 1.00 97.88 97 ILE A C 1
ATOM 802 O O . ILE A 1 97 ? 7.148 -7.263 0.762 1.00 97.88 97 ILE A O 1
ATOM 806 N N . GLN A 1 98 ? 8.807 -8.668 0.248 1.00 97.81 98 GLN A N 1
ATOM 807 C CA . GLN A 1 98 ? 9.143 -8.940 1.648 1.00 97.81 98 GLN A CA 1
ATOM 808 C C . GLN A 1 98 ? 9.551 -7.665 2.400 1.00 97.81 98 GLN A C 1
ATOM 810 O O . GLN A 1 98 ? 9.214 -7.530 3.570 1.00 97.81 98 GLN A O 1
ATOM 815 N N . ILE A 1 99 ? 10.199 -6.700 1.737 1.00 97.69 99 ILE A N 1
ATOM 816 C CA . ILE A 1 99 ? 10.492 -5.380 2.319 1.00 97.69 99 ILE A CA 1
ATOM 817 C C . ILE A 1 99 ? 9.187 -4.617 2.599 1.00 97.69 99 ILE A C 1
ATOM 819 O O . ILE A 1 99 ? 9.026 -4.091 3.698 1.00 97.69 99 ILE A O 1
ATOM 823 N N . HIS A 1 100 ? 8.225 -4.605 1.668 1.00 97.62 100 HIS A N 1
ATOM 824 C CA . HIS A 1 100 ? 6.907 -3.999 1.914 1.00 97.62 100 HIS A CA 1
ATOM 825 C C . HIS A 1 100 ? 6.197 -4.617 3.120 1.00 97.62 100 HIS A C 1
ATOM 827 O O . HIS A 1 100 ? 5.666 -3.882 3.948 1.00 97.62 100 HIS A O 1
ATOM 833 N N . LEU A 1 101 ? 6.213 -5.947 3.232 1.00 97.25 101 LEU A N 1
ATOM 834 C CA . LEU A 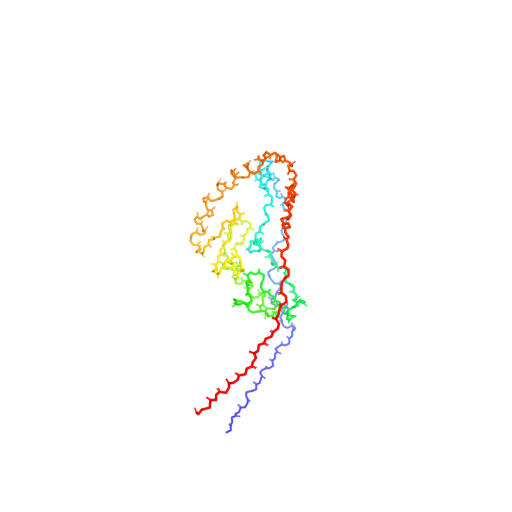1 101 ? 5.588 -6.662 4.343 1.00 97.25 101 LEU A CA 1
ATOM 835 C C . LEU A 1 101 ? 6.323 -6.405 5.667 1.00 97.25 101 LEU A C 1
ATOM 837 O O . LEU A 1 101 ? 5.678 -6.151 6.678 1.00 97.25 101 LEU A O 1
ATOM 841 N N . LYS A 1 102 ? 7.662 -6.406 5.656 1.00 96.62 102 LYS A N 1
ATOM 842 C CA . LYS A 1 102 ? 8.507 -6.165 6.838 1.00 96.62 102 LYS A CA 1
ATOM 843 C C . LYS A 1 102 ? 8.308 -4.766 7.423 1.00 96.62 102 LYS A C 1
ATOM 845 O O . LYS A 1 102 ? 8.266 -4.619 8.638 1.00 96.62 102 LYS A O 1
ATOM 850 N N . TYR A 1 103 ? 8.222 -3.744 6.571 1.00 95.88 103 TYR A N 1
ATOM 851 C CA . TYR A 1 103 ? 8.094 -2.344 7.001 1.00 95.88 103 TYR A CA 1
ATOM 852 C C . TYR A 1 103 ? 6.655 -1.815 6.965 1.00 95.88 103 TYR A C 1
ATOM 854 O O . TYR A 1 103 ? 6.420 -0.647 7.291 1.00 95.88 103 TYR A O 1
ATOM 862 N N . GLY A 1 104 ? 5.699 -2.660 6.575 1.00 95.88 104 GLY A N 1
ATOM 863 C CA . GLY A 1 104 ? 4.277 -2.360 6.617 1.00 95.88 104 GLY A CA 1
ATOM 864 C C . GLY A 1 104 ? 3.788 -2.109 8.041 1.00 95.88 104 GLY A C 1
ATOM 865 O O . GLY A 1 104 ? 4.462 -2.411 9.026 1.00 95.88 104 GLY A O 1
ATOM 866 N N . VAL A 1 105 ? 2.603 -1.522 8.152 1.00 96.56 105 VAL A N 1
ATOM 867 C CA . VAL A 1 105 ? 1.962 -1.248 9.439 1.00 96.56 105 VAL A CA 1
ATOM 868 C C . VAL A 1 105 ? 1.128 -2.470 9.827 1.00 96.56 105 VAL A C 1
ATOM 870 O O . VAL A 1 105 ? 0.123 -2.736 9.160 1.00 96.56 105 VAL A O 1
ATOM 873 N N . PRO A 1 106 ? 1.529 -3.250 10.849 1.00 95.25 106 PRO A N 1
ATOM 874 C CA . PRO A 1 106 ? 0.718 -4.359 11.325 1.00 95.25 106 PRO A CA 1
ATOM 875 C C . PRO A 1 106 ? -0.514 -3.807 12.045 1.00 95.25 106 PRO A C 1
ATOM 877 O O . PRO A 1 106 ? -0.396 -2.951 12.917 1.00 95.25 106 PRO A O 1
ATOM 880 N N . TYR A 1 107 ? -1.695 -4.306 11.692 1.00 92.75 107 TYR A N 1
ATOM 881 C CA . TYR A 1 107 ? -2.943 -3.892 12.318 1.00 92.75 107 TYR A CA 1
ATOM 882 C C . TYR A 1 107 ? -3.972 -5.031 12.279 1.00 92.75 107 TYR A C 1
ATOM 884 O O . TYR A 1 107 ? -4.364 -5.473 11.198 1.00 92.75 107 TYR A O 1
ATOM 892 N N . GLY A 1 108 ? -4.402 -5.524 13.447 1.00 89.69 108 GLY A N 1
ATOM 893 C CA . GLY A 1 108 ? -5.278 -6.701 13.546 1.00 89.69 108 GLY A CA 1
ATOM 894 C C . GLY A 1 108 ? -4.701 -7.899 12.782 1.00 89.69 108 GLY A C 1
ATOM 895 O O . GLY A 1 108 ? -3.528 -8.232 12.952 1.00 89.69 108 GLY A O 1
ATOM 896 N N . ASP A 1 109 ? -5.484 -8.482 11.875 1.00 92.25 109 ASP A N 1
ATOM 897 C CA . ASP A 1 109 ? -5.068 -9.592 10.998 1.00 92.25 109 ASP A CA 1
ATOM 898 C C . ASP A 1 109 ? -4.368 -9.143 9.705 1.00 92.25 109 ASP A C 1
ATOM 900 O O . ASP A 1 109 ? -4.134 -9.948 8.798 1.00 92.25 109 ASP A O 1
ATOM 904 N N . TYR A 1 110 ? -4.042 -7.857 9.584 1.00 94.75 110 TYR A N 1
ATOM 905 C CA . TYR A 1 110 ? -3.532 -7.262 8.356 1.00 94.75 110 TYR A CA 1
ATOM 906 C C . TYR A 1 110 ? -2.145 -6.641 8.531 1.00 94.75 110 TYR A C 1
ATOM 908 O O . TYR A 1 110 ? -1.694 -6.305 9.628 1.00 94.75 110 TYR A O 1
ATOM 916 N N . ILE A 1 111 ? -1.471 -6.487 7.397 1.00 96.62 111 ILE A N 1
ATOM 917 C CA . ILE A 1 111 ? -0.267 -5.693 7.199 1.00 96.62 111 ILE A CA 1
ATOM 918 C C . ILE A 1 111 ? -0.600 -4.679 6.110 1.00 96.62 111 ILE A C 1
ATOM 920 O O . ILE A 1 111 ? 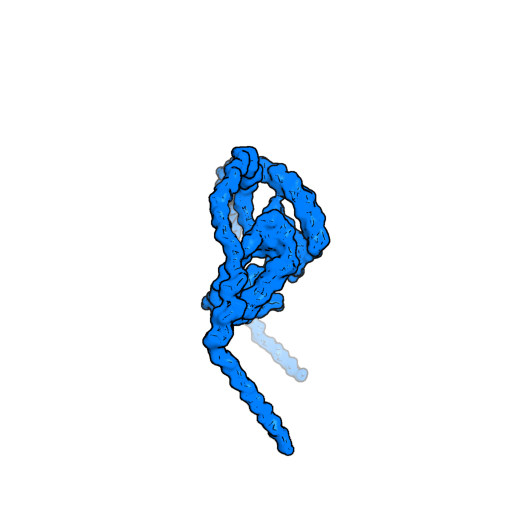-0.860 -5.037 4.958 1.00 96.62 111 ILE A O 1
ATOM 924 N N . ILE A 1 112 ? -0.603 -3.403 6.479 1.00 97.00 112 ILE A N 1
ATOM 925 C CA . ILE A 1 112 ? -0.897 -2.309 5.560 1.00 97.00 112 ILE A CA 1
ATOM 926 C C . ILE A 1 112 ? 0.425 -1.819 4.976 1.00 97.00 112 ILE A C 1
ATOM 928 O O . ILE A 1 112 ? 1.222 -1.149 5.637 1.00 97.00 112 ILE A O 1
ATOM 932 N N . CYS A 1 113 ? 0.679 -2.201 3.729 1.00 97.94 113 CYS A N 1
ATOM 933 C CA . CYS A 1 113 ? 1.906 -1.875 3.021 1.00 97.94 113 CYS A CA 1
ATOM 934 C C . CYS A 1 113 ? 1.847 -0.465 2.432 1.00 97.94 113 CYS A C 1
ATOM 936 O O . CYS A 1 113 ? 0.792 0.024 2.017 1.00 97.94 113 CYS A O 1
ATOM 938 N N . ARG A 1 114 ? 3.021 0.163 2.330 1.00 97.31 114 ARG A N 1
ATOM 939 C CA . ARG A 1 114 ? 3.177 1.440 1.636 1.00 97.31 114 ARG A CA 1
ATOM 940 C C . ARG A 1 114 ? 2.921 1.262 0.134 1.00 97.31 114 ARG A C 1
ATOM 942 O O . ARG A 1 114 ? 3.510 0.379 -0.490 1.00 97.31 114 ARG A O 1
ATOM 949 N N . CYS A 1 115 ? 2.046 2.094 -0.414 1.00 98.31 115 CYS A N 1
ATOM 950 C CA . CYS A 1 115 ? 1.616 2.136 -1.804 1.00 98.31 115 CYS A CA 1
ATOM 951 C C . CYS A 1 115 ? 2.455 3.137 -2.602 1.00 98.31 115 CYS A C 1
ATOM 953 O O . CYS A 1 115 ? 2.608 4.291 -2.200 1.00 98.31 115 CYS A O 1
ATOM 955 N N . ASN A 1 116 ? 2.958 2.699 -3.751 1.00 97.75 116 ASN A N 1
ATOM 956 C CA . ASN A 1 116 ? 3.624 3.520 -4.759 1.00 97.75 116 ASN A CA 1
ATOM 957 C C . ASN A 1 116 ? 2.941 3.373 -6.131 1.00 97.75 116 ASN A C 1
ATOM 959 O O . ASN A 1 116 ? 3.596 3.506 -7.160 1.00 97.75 116 ASN A O 1
ATOM 963 N N . LEU A 1 117 ? 1.656 3.014 -6.159 1.00 97.00 117 LEU A N 1
ATOM 964 C CA . LEU A 1 117 ? 0.855 2.957 -7.384 1.00 97.00 117 LEU A CA 1
ATOM 965 C C . LEU A 1 117 ? 0.337 4.353 -7.762 1.00 97.00 117 LEU A C 1
ATOM 967 O O . LEU A 1 117 ? 0.547 5.327 -7.040 1.00 97.00 117 LEU A O 1
ATOM 971 N N . GLU A 1 118 ? -0.399 4.443 -8.870 1.00 95.19 118 GLU A N 1
ATOM 972 C CA . GLU A 1 118 ? -0.952 5.708 -9.383 1.00 95.19 118 GLU A CA 1
ATOM 973 C C . GLU A 1 118 ? -2.152 6.250 -8.595 1.00 95.19 118 GLU A C 1
ATOM 975 O O . GLU A 1 118 ? -2.731 7.266 -8.967 1.00 95.19 118 GLU A O 1
ATOM 980 N N . CYS A 1 119 ? -2.498 5.638 -7.459 1.00 94.38 119 CYS A N 1
ATOM 981 C CA . CYS A 1 119 ? -3.481 6.196 -6.531 1.00 94.38 119 CYS A CA 1
ATOM 982 C C . CYS A 1 119 ? -3.077 7.601 -6.047 1.00 94.38 119 CYS A C 1
ATOM 984 O O . CYS A 1 119 ? -3.932 8.419 -5.715 1.00 94.38 119 CYS A O 1
ATOM 986 N N . ARG A 1 120 ? -1.767 7.891 -5.997 1.00 94.38 120 ARG A N 1
ATOM 987 C CA . ARG A 1 120 ? -1.223 9.218 -5.694 1.00 94.38 120 ARG A CA 1
ATOM 988 C C . ARG A 1 120 ? 0.202 9.341 -6.233 1.00 94.38 120 ARG A C 1
ATOM 990 O O . ARG A 1 120 ? 0.938 8.362 -6.278 1.00 94.38 120 ARG A O 1
ATOM 997 N N . LYS A 1 121 ? 0.635 10.563 -6.560 1.00 93.38 121 LYS A N 1
ATOM 998 C CA . LYS A 1 121 ? 2.013 10.822 -7.030 1.00 93.38 121 LYS A CA 1
ATOM 999 C C . LYS A 1 121 ? 3.077 10.457 -5.987 1.00 93.38 121 LYS A C 1
ATOM 1001 O O . LYS A 1 121 ? 4.167 10.028 -6.352 1.00 93.38 121 LYS A O 1
ATOM 1006 N N . VAL A 1 122 ? 2.750 10.640 -4.708 1.00 95.50 122 VAL A N 1
ATOM 1007 C CA . VAL A 1 122 ? 3.641 10.404 -3.566 1.00 95.50 122 VAL A CA 1
ATOM 1008 C C . VAL A 1 122 ? 3.246 9.118 -2.850 1.00 95.50 122 VAL A C 1
ATOM 1010 O O . VAL A 1 122 ? 2.066 8.788 -2.742 1.00 95.50 122 VAL A O 1
ATOM 1013 N N . SER A 1 123 ? 4.246 8.418 -2.325 1.00 96.38 123 SER A N 1
ATOM 1014 C CA . SER A 1 123 ? 4.085 7.183 -1.565 1.00 96.38 123 SER A CA 1
ATOM 1015 C C . SER A 1 123 ? 3.208 7.349 -0.315 1.00 96.38 123 SER A C 1
ATOM 1017 O O . SER A 1 123 ? 3.448 8.260 0.481 1.00 96.38 123 SER A O 1
ATOM 1019 N N . HIS A 1 124 ? 2.227 6.464 -0.119 1.00 98.00 124 HIS A N 1
ATOM 1020 C CA . HIS A 1 124 ? 1.159 6.624 0.881 1.00 98.00 124 HIS A CA 1
ATOM 1021 C C . HIS A 1 124 ? 0.628 5.288 1.432 1.00 98.00 124 HIS A C 1
ATOM 1023 O O . HIS A 1 124 ? 0.964 4.217 0.939 1.00 98.00 124 HIS A O 1
ATOM 1029 N N . PHE A 1 125 ? -0.223 5.348 2.452 1.00 97.75 125 PHE A N 1
ATOM 1030 C CA . PHE A 1 125 ? -0.948 4.230 3.054 1.00 97.75 125 PHE A CA 1
ATOM 1031 C C . PHE A 1 125 ? -2.448 4.379 2.804 1.00 97.75 125 PHE A C 1
ATOM 1033 O O . PHE A 1 125 ? -2.964 5.496 2.822 1.00 97.75 125 PHE A O 1
ATOM 1040 N N . HIS A 1 126 ? -3.146 3.262 2.599 1.00 96.38 126 HIS A N 1
ATOM 1041 C CA . HIS A 1 126 ? -4.607 3.228 2.492 1.00 96.38 126 HIS A CA 1
ATOM 1042 C C . HIS A 1 126 ? -5.212 2.800 3.823 1.00 96.38 126 HIS A C 1
ATOM 1044 O O . HIS A 1 126 ? -4.761 1.820 4.419 1.00 96.38 126 HIS A O 1
ATOM 1050 N N . CYS A 1 127 ? -6.239 3.513 4.275 1.00 93.62 127 CYS A N 1
ATOM 1051 C CA . CYS A 1 127 ? -6.995 3.096 5.445 1.00 93.62 127 CYS A CA 1
ATOM 1052 C C . CYS A 1 127 ? -7.821 1.833 5.158 1.00 93.62 127 CYS A C 1
ATOM 1054 O O . CYS A 1 127 ? -8.283 1.605 4.041 1.00 93.62 127 CYS A O 1
ATOM 1056 N N . LEU A 1 128 ? -8.000 1.010 6.192 1.00 89.75 128 LEU A N 1
ATOM 1057 C CA . LEU A 1 128 ? -8.798 -0.210 6.131 1.00 89.75 128 LEU A CA 1
ATOM 1058 C C . LEU A 1 128 ? -10.311 0.065 6.123 1.00 89.75 128 LEU A C 1
ATOM 1060 O O . LEU A 1 128 ? -11.054 -0.702 5.518 1.00 89.75 128 LEU A O 1
ATOM 1064 N N . TRP A 1 129 ? -10.758 1.141 6.780 1.00 87.38 129 TRP A N 1
ATOM 1065 C CA . TRP A 1 129 ? -12.186 1.428 7.001 1.00 87.38 129 TRP A CA 1
ATOM 1066 C C . TRP A 1 129 ? -12.727 2.610 6.204 1.00 87.38 129 TRP A C 1
ATOM 1068 O O . TRP A 1 129 ? -13.936 2.816 6.169 1.00 87.38 129 TRP A O 1
ATOM 1078 N N . CYS A 1 130 ? -11.864 3.403 5.572 1.00 88.50 130 CYS A N 1
ATOM 1079 C CA . CYS A 1 130 ? -12.295 4.511 4.728 1.00 88.50 130 CYS A CA 1
ATOM 1080 C C . CYS A 1 130 ? -11.390 4.664 3.505 1.00 88.50 130 CYS A C 1
ATOM 1082 O O . CYS A 1 130 ? -10.291 4.117 3.448 1.00 88.50 130 CYS A O 1
ATOM 1084 N N . SER A 1 131 ? -11.823 5.467 2.537 1.00 89.38 131 SER A N 1
ATOM 1085 C CA . SER A 1 131 ? -11.081 5.700 1.291 1.00 89.38 131 SER A CA 1
ATOM 1086 C C . SER A 1 131 ? -9.889 6.659 1.438 1.00 89.38 131 SER A C 1
ATOM 1088 O O . SER A 1 131 ? -9.282 7.037 0.437 1.00 89.38 131 SER A O 1
ATOM 1090 N N . LYS A 1 132 ? -9.544 7.096 2.660 1.00 92.25 132 LYS A N 1
ATOM 1091 C CA . LYS A 1 132 ? -8.454 8.058 2.873 1.00 92.25 132 LYS A CA 1
ATOM 1092 C C . LYS A 1 132 ? -7.090 7.425 2.598 1.00 92.25 132 LYS A C 1
ATOM 1094 O O . LYS A 1 132 ? -6.808 6.293 2.995 1.00 92.25 132 LYS A O 1
ATOM 1099 N N . THR A 1 133 ? -6.222 8.226 1.979 1.00 96.12 133 THR A N 1
ATOM 1100 C CA . THR A 1 133 ? -4.793 7.931 1.819 1.00 96.12 133 THR A CA 1
ATOM 1101 C C . THR A 1 133 ? -3.948 8.862 2.679 1.00 96.12 133 THR A C 1
ATOM 1103 O O . THR A 1 133 ? -4.142 10.079 2.634 1.00 96.12 133 THR A O 1
ATOM 1106 N N . ILE A 1 134 ? -2.988 8.313 3.417 1.00 97.19 134 ILE A N 1
ATOM 1107 C CA . ILE A 1 134 ? -2.171 9.049 4.385 1.00 97.19 134 ILE A CA 1
ATOM 1108 C C . ILE A 1 134 ? -0.691 8.889 4.022 1.00 97.19 134 ILE A C 1
ATOM 1110 O O . ILE A 1 134 ? -0.255 7.796 3.681 1.00 97.19 134 ILE A O 1
ATOM 1114 N N . LEU A 1 135 ? 0.085 9.976 4.029 1.00 96.75 135 LEU A N 1
ATOM 1115 C CA . LEU A 1 135 ? 1.458 9.971 3.500 1.00 96.75 135 LEU A CA 1
ATOM 1116 C C . LEU A 1 135 ? 2.493 9.458 4.507 1.00 96.75 135 LEU A C 1
ATOM 1118 O O . LEU A 1 135 ? 3.369 8.666 4.150 1.00 96.75 135 LEU A O 1
ATOM 1122 N N . ARG A 1 136 ? 2.412 9.940 5.752 1.00 96.56 136 ARG A N 1
ATOM 1123 C CA . ARG A 1 136 ? 3.361 9.617 6.821 1.00 96.56 136 ARG A CA 1
ATOM 1124 C C . ARG A 1 136 ? 2.855 8.464 7.669 1.00 96.56 136 ARG A C 1
ATOM 1126 O O . ARG A 1 136 ? 1.651 8.238 7.777 1.00 96.56 136 ARG A O 1
ATOM 1133 N N . LYS A 1 137 ? 3.791 7.724 8.260 1.00 95.25 137 LYS A N 1
ATOM 1134 C CA . LYS A 1 137 ? 3.466 6.553 9.073 1.00 95.25 137 LYS A CA 1
ATOM 1135 C C . LYS A 1 137 ? 2.850 6.960 10.413 1.00 95.25 137 LYS A C 1
ATOM 1137 O O . LYS A 1 137 ? 1.899 6.308 10.829 1.00 95.25 137 LYS A O 1
ATOM 1142 N N . GLU A 1 138 ? 3.341 8.026 11.050 1.00 95.31 138 GLU A N 1
ATOM 1143 C CA . GLU A 1 138 ? 2.800 8.496 12.334 1.00 95.31 138 GLU A CA 1
ATOM 1144 C C . GLU A 1 138 ? 1.350 8.969 12.170 1.00 95.31 138 GLU A C 1
ATOM 1146 O O . GLU A 1 138 ? 0.453 8.478 12.854 1.00 95.31 138 GLU A O 1
ATOM 1151 N N . ASP A 1 139 ? 1.103 9.826 11.173 1.00 96.25 139 ASP A N 1
ATOM 1152 C CA . ASP A 1 139 ? -0.241 10.304 10.821 1.00 96.25 139 ASP A CA 1
ATOM 1153 C C . ASP A 1 139 ? -1.189 9.141 10.510 1.00 96.25 139 ASP A C 1
ATOM 1155 O O . ASP A 1 139 ? -2.379 9.181 10.826 1.00 96.25 139 ASP A O 1
ATOM 1159 N N . PHE A 1 140 ? -0.667 8.088 9.876 1.00 96.62 140 PHE A N 1
ATOM 1160 C CA . PHE A 1 140 ? -1.459 6.918 9.536 1.00 96.62 140 PHE A CA 1
ATOM 1161 C C . PHE A 1 140 ? -1.864 6.119 10.774 1.00 96.62 140 PHE A C 1
ATOM 1163 O O . PHE A 1 140 ? -3.022 5.727 10.877 1.00 96.62 140 PHE A O 1
ATOM 1170 N N . LEU A 1 141 ? -0.954 5.915 11.729 1.00 94.31 141 LEU A N 1
ATOM 1171 C CA . LEU A 1 141 ? -1.266 5.238 12.990 1.00 94.31 141 LEU A CA 1
ATOM 1172 C C . LEU A 1 141 ? -2.320 6.011 13.792 1.00 94.31 141 LEU A C 1
ATOM 1174 O O . LEU A 1 141 ? -3.314 5.417 14.204 1.00 94.31 141 LEU A O 1
ATOM 1178 N N . ASN A 1 142 ? -2.163 7.332 13.913 1.00 94.12 142 ASN A N 1
ATOM 1179 C CA . ASN A 1 142 ? -3.145 8.205 14.565 1.00 94.12 142 ASN A CA 1
ATOM 1180 C C . ASN A 1 142 ? -4.498 8.187 13.845 1.00 94.12 142 ASN A C 1
ATOM 1182 O O . ASN A 1 142 ? -5.558 8.249 14.461 1.00 94.12 142 ASN A O 1
ATOM 1186 N N . HIS A 1 143 ? -4.483 8.088 12.516 1.00 94.50 143 HIS A N 1
ATOM 1187 C CA . HIS A 1 143 ? -5.709 7.933 11.754 1.00 94.50 143 HIS A CA 1
ATOM 1188 C C . HIS A 1 143 ? -6.400 6.598 12.052 1.00 94.50 143 HIS A C 1
ATOM 1190 O O . HIS A 1 143 ? -7.623 6.581 12.162 1.00 94.50 143 HIS A O 1
ATOM 1196 N N . LEU A 1 144 ? -5.656 5.491 12.174 1.00 91.25 144 LEU A N 1
ATOM 1197 C CA . LEU A 1 144 ? -6.253 4.174 12.396 1.00 91.25 144 LEU A CA 1
ATOM 1198 C C . LEU A 1 144 ? -7.000 4.089 13.733 1.00 91.25 144 LEU A C 1
ATOM 1200 O O . LEU A 1 144 ? -8.080 3.505 13.755 1.00 91.25 144 LEU A O 1
ATOM 1204 N N . THR A 1 145 ? -6.473 4.692 14.804 1.00 88.38 145 THR A N 1
ATOM 1205 C CA . THR A 1 145 ? -7.119 4.675 16.130 1.00 88.38 145 THR A CA 1
ATOM 1206 C C . THR A 1 145 ? -8.495 5.339 16.083 1.00 88.38 145 THR A C 1
ATOM 1208 O O . THR A 1 145 ? -9.494 4.722 16.431 1.00 88.38 145 THR A O 1
ATOM 1211 N N . VAL A 1 146 ? -8.577 6.548 15.522 1.00 88.56 146 VAL A N 1
ATOM 1212 C CA . VAL A 1 146 ? -9.832 7.316 15.432 1.00 88.56 146 VAL A CA 1
ATOM 1213 C C . VAL A 1 146 ? -10.775 6.769 14.352 1.00 88.56 146 VAL A C 1
ATOM 1215 O O . VAL A 1 146 ? -12.000 6.850 14.460 1.00 88.56 146 VAL A O 1
ATOM 1218 N N . CYS A 1 147 ? -10.230 6.259 13.245 1.00 88.31 147 CYS A N 1
ATOM 1219 C CA . CYS A 1 147 ? -11.039 5.807 12.115 1.00 88.31 147 CYS A CA 1
ATOM 1220 C C . CYS A 1 147 ? -11.703 4.458 12.374 1.00 88.31 147 CYS A C 1
ATOM 1222 O O . CYS A 1 147 ? -12.775 4.223 11.821 1.00 88.31 147 CYS A O 1
ATOM 1224 N N . GLN A 1 148 ? -11.100 3.582 13.178 1.00 81.81 148 GLN A N 1
ATOM 1225 C CA . GLN A 1 148 ? -11.716 2.310 13.549 1.00 81.81 148 GLN A CA 1
ATOM 1226 C C . GLN A 1 148 ? -13.044 2.540 14.280 1.00 81.81 148 GLN A C 1
ATOM 1228 O O . GLN A 1 148 ? -14.069 1.985 13.885 1.00 81.81 148 GLN A O 1
ATOM 1233 N N . GLU A 1 149 ? -13.029 3.413 15.288 1.00 69.56 149 GLU A N 1
ATOM 1234 C CA . GLU A 1 149 ? -14.192 3.756 16.114 1.00 69.56 149 GLU A CA 1
ATOM 1235 C C . GLU A 1 149 ? -15.341 4.320 15.264 1.00 69.56 149 GLU A C 1
ATOM 1237 O O . GLU A 1 149 ? -16.503 3.961 15.439 1.00 69.56 149 GLU A O 1
ATOM 1242 N N . LYS A 1 150 ? -15.010 5.144 14.263 1.00 67.69 150 LYS A N 1
ATOM 1243 C CA . LYS A 1 150 ? -15.980 5.728 13.319 1.00 67.69 150 LYS A CA 1
ATOM 1244 C C . LYS A 1 150 ? -16.370 4.780 12.179 1.00 67.69 150 LYS A C 1
ATOM 1246 O O . LYS A 1 150 ? -17.434 4.918 11.587 1.00 67.69 150 LYS A O 1
ATOM 1251 N N . GLY A 1 151 ? -15.525 3.813 11.832 1.00 57.44 151 GLY A N 1
ATOM 1252 C CA . GLY A 1 151 ? -15.799 2.823 10.787 1.00 57.44 151 GLY A CA 1
ATOM 1253 C C . GLY A 1 151 ? -16.899 1.835 11.185 1.00 57.44 151 GLY A C 1
ATOM 1254 O O . GLY A 1 151 ? -17.649 1.364 10.325 1.00 57.44 151 GLY A O 1
ATOM 1255 N N . ALA A 1 152 ? -17.034 1.567 12.487 1.00 52.19 152 ALA A N 1
ATOM 1256 C CA . ALA A 1 152 ? -18.158 0.820 13.045 1.00 52.19 152 ALA A CA 1
ATOM 1257 C C . ALA A 1 152 ? -19.496 1.565 12.857 1.00 52.19 152 ALA A C 1
ATOM 1259 O O . ALA A 1 152 ? -20.499 0.937 12.525 1.00 52.19 152 ALA A O 1
ATOM 1260 N N . SER A 1 153 ? -19.509 2.900 12.963 1.00 46.19 153 SER A N 1
ATOM 1261 C CA . SER A 1 153 ? -20.728 3.707 12.791 1.00 46.19 153 SER A CA 1
ATOM 1262 C C . SER A 1 153 ? -21.068 4.021 11.325 1.00 46.19 153 SER A C 1
ATOM 1264 O O . SER A 1 153 ? -22.240 4.053 10.957 1.00 46.19 153 SER A O 1
ATOM 1266 N N . PHE A 1 154 ? -20.079 4.162 10.435 1.00 46.81 154 PHE A N 1
ATOM 1267 C CA . PHE A 1 154 ? -20.324 4.427 9.005 1.00 46.81 154 PHE A CA 1
ATOM 1268 C C . PHE A 1 154 ? -20.909 3.238 8.228 1.00 46.81 154 PHE A C 1
ATOM 1270 O O . PHE A 1 154 ? -21.569 3.439 7.206 1.00 46.81 154 PHE A O 1
ATOM 1277 N N . SER A 1 155 ? -20.716 2.007 8.713 1.00 46.06 155 SER A N 1
ATOM 1278 C CA . SER A 1 155 ? -21.310 0.812 8.091 1.00 46.06 155 SER A CA 1
ATOM 1279 C C . SER A 1 155 ? -22.847 0.809 8.189 1.00 46.06 155 SER A C 1
ATOM 1281 O O . SER A 1 155 ? -23.510 0.195 7.355 1.00 46.06 155 SER A O 1
ATOM 1283 N N . GLN A 1 156 ? -23.423 1.558 9.140 1.00 45.84 156 GLN A N 1
ATOM 1284 C CA . GLN A 1 156 ? -24.874 1.729 9.285 1.00 45.84 156 GLN A CA 1
ATOM 1285 C C . GLN A 1 156 ? -25.452 2.821 8.362 1.00 45.84 156 GLN A C 1
ATOM 1287 O O . GLN A 1 156 ? -26.585 2.695 7.901 1.00 45.84 156 GLN A O 1
ATOM 1292 N N . LEU A 1 157 ? -24.679 3.862 8.021 1.00 50.59 157 LEU A N 1
ATOM 1293 C CA . LEU A 1 157 ? -25.184 5.002 7.237 1.00 50.59 157 LEU A CA 1
ATOM 1294 C C . LEU A 1 157 ? -25.191 4.777 5.715 1.00 50.59 157 LEU A C 1
ATOM 1296 O O . LEU A 1 157 ? -25.980 5.401 5.016 1.00 50.59 157 LEU A O 1
ATOM 1300 N N . LEU A 1 158 ? -24.385 3.850 5.183 1.00 49.47 158 LEU A N 1
ATOM 1301 C CA . LEU A 1 158 ? -24.403 3.497 3.749 1.00 49.47 158 LEU A CA 1
ATOM 1302 C C . LEU A 1 158 ? -25.531 2.516 3.358 1.00 49.47 158 LEU A C 1
ATOM 1304 O O . LEU A 1 158 ? -25.599 2.088 2.201 1.00 49.47 158 LEU A O 1
ATOM 1308 N N . SER A 1 159 ? -26.403 2.151 4.305 1.00 40.66 159 SER A N 1
ATOM 1309 C CA . SER A 1 159 ? -27.581 1.300 4.071 1.00 40.66 159 SER A CA 1
ATOM 1310 C C . SER A 1 159 ? -28.862 2.093 3.786 1.00 40.66 159 SER A C 1
ATOM 1312 O O . SER A 1 159 ? -29.835 1.505 3.329 1.00 40.66 159 SER A O 1
ATOM 1314 N N . HIS A 1 160 ? -28.855 3.418 3.966 1.00 41.06 160 HIS A N 1
ATOM 1315 C CA . HIS A 1 160 ? -29.975 4.292 3.610 1.00 41.06 160 HIS A CA 1
ATOM 1316 C C . HIS A 1 160 ? -29.621 5.111 2.366 1.00 41.06 160 HIS A C 1
ATOM 1318 O O . HIS A 1 160 ? -29.210 6.263 2.457 1.00 41.06 160 HIS A O 1
ATOM 1324 N N . HIS A 1 161 ? -29.765 4.499 1.190 1.00 44.97 161 HIS A N 1
ATOM 1325 C CA . HIS A 1 161 ? -29.979 5.268 -0.034 1.00 44.97 161 HIS A CA 1
ATOM 1326 C C . HIS A 1 161 ? -31.488 5.246 -0.315 1.00 44.97 161 HIS A C 1
ATOM 1328 O O . HIS A 1 161 ? -32.058 4.156 -0.394 1.00 44.97 161 HIS A O 1
ATOM 1334 N N . PRO A 1 162 ? -32.170 6.398 -0.427 1.00 45.06 162 PRO A N 1
ATOM 1335 C CA . PRO A 1 162 ? -33.503 6.415 -1.012 1.00 45.06 162 PRO A CA 1
ATOM 1336 C C . PRO A 1 162 ? -33.402 5.960 -2.480 1.00 45.06 162 PRO A C 1
ATOM 1338 O O . PRO A 1 162 ? -32.390 6.244 -3.134 1.00 45.06 162 PRO A O 1
ATOM 1341 N N . PRO A 1 163 ? -34.405 5.243 -3.015 1.00 40.16 163 PRO A N 1
ATOM 1342 C CA . PRO A 1 163 ? -34.423 4.890 -4.425 1.00 40.16 163 PRO A CA 1
ATOM 1343 C C . PRO A 1 163 ? -34.465 6.187 -5.236 1.00 40.16 163 PRO A C 1
ATOM 1345 O O . PRO A 1 163 ? -35.411 6.965 -5.132 1.00 40.16 163 PRO A O 1
ATOM 1348 N N . PHE A 1 164 ? -33.421 6.439 -6.024 1.00 42.31 164 PHE A N 1
ATOM 1349 C CA . PHE A 1 164 ? -33.470 7.468 -7.055 1.00 42.31 164 PHE A CA 1
ATOM 1350 C C . PHE A 1 164 ? -34.539 7.041 -8.073 1.00 42.31 164 PHE A C 1
ATOM 1352 O O . PHE A 1 164 ? -34.409 5.951 -8.641 1.00 42.31 164 PHE A O 1
ATOM 1359 N N . PRO A 1 165 ? -35.595 7.837 -8.317 1.00 44.47 165 PRO A N 1
ATOM 1360 C CA . PRO A 1 165 ? -36.513 7.545 -9.401 1.00 44.47 165 PRO A CA 1
ATOM 1361 C C . PRO A 1 165 ? -35.770 7.740 -10.724 1.00 44.47 165 PRO A C 1
ATOM 1363 O O . PRO A 1 165 ? -35.218 8.807 -10.997 1.00 44.47 165 PRO A O 1
ATOM 1366 N N . ALA A 1 166 ? -35.749 6.683 -11.535 1.00 46.44 166 ALA A N 1
ATOM 1367 C CA . ALA A 1 166 ? -35.305 6.732 -12.917 1.00 46.44 166 ALA A CA 1
ATOM 1368 C C . ALA A 1 166 ? -36.195 7.720 -13.683 1.00 46.44 166 ALA A C 1
ATOM 1370 O O . ALA A 1 166 ? -37.315 7.398 -14.070 1.00 46.44 166 ALA A O 1
ATOM 1371 N N . THR A 1 167 ? -35.706 8.939 -13.871 1.00 45.34 167 THR A N 1
ATOM 1372 C CA . THR A 1 167 ? -36.239 9.872 -14.862 1.00 45.34 167 THR A CA 1
ATOM 1373 C C . THR A 1 167 ? -35.297 9.830 -16.058 1.00 45.34 167 THR A C 1
ATOM 1375 O O . THR A 1 167 ? -34.078 9.812 -15.898 1.00 45.34 167 THR A O 1
ATOM 1378 N N . GLY A 1 168 ? -35.898 9.626 -17.231 1.00 49.75 168 GLY A N 1
ATOM 1379 C CA . GLY A 1 168 ? -35.255 9.175 -18.461 1.00 49.75 168 GLY A CA 1
ATOM 1380 C C . GLY A 1 168 ? -34.236 10.140 -19.080 1.00 49.75 168 GLY A C 1
ATOM 1381 O O . GLY A 1 168 ? -33.904 11.176 -18.505 1.00 49.75 168 GLY A O 1
ATOM 1382 N N . PRO A 1 169 ? -33.707 9.785 -20.263 1.00 54.00 169 PRO A N 1
ATOM 1383 C CA . PRO A 1 169 ? -32.734 10.611 -20.964 1.00 54.00 169 PRO A CA 1
ATOM 1384 C C . PRO A 1 169 ? -33.356 11.952 -21.397 1.00 54.00 169 PRO A C 1
ATOM 1386 O O . PRO A 1 169 ? -34.546 11.991 -21.715 1.00 54.00 169 PRO A O 1
ATOM 1389 N N . PRO A 1 170 ? -32.576 13.048 -21.435 1.00 49.94 170 PRO A N 1
ATOM 1390 C CA . PRO A 1 170 ? -33.055 14.320 -21.955 1.00 49.94 170 PRO A CA 1
ATOM 1391 C C . PRO A 1 170 ? -33.354 14.203 -23.456 1.00 49.94 170 PRO A C 1
ATOM 1393 O O . PRO A 1 170 ? -32.477 13.882 -24.258 1.00 49.94 170 PRO A O 1
ATOM 1396 N N . GLU A 1 171 ? -34.614 14.466 -23.797 1.00 47.47 171 GLU A N 1
ATOM 1397 C CA . GLU A 1 171 ? -35.133 14.668 -25.150 1.00 47.47 171 GLU A CA 1
ATOM 1398 C C . GLU A 1 171 ? -34.308 15.713 -25.916 1.00 47.47 171 GLU A C 1
ATOM 1400 O O . GLU A 1 171 ? -34.021 16.813 -25.436 1.00 47.47 171 GLU A O 1
ATOM 1405 N N . PHE A 1 172 ? -33.932 15.340 -27.135 1.00 47.47 172 PHE A N 1
ATOM 1406 C CA . PHE A 1 172 ? -33.210 16.153 -28.100 1.00 47.47 172 PHE A CA 1
ATOM 1407 C C . PHE A 1 172 ? -34.183 17.155 -28.734 1.00 47.47 172 PHE 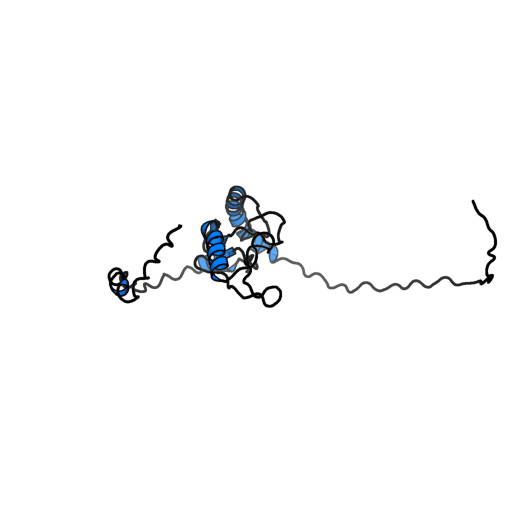A C 1
ATOM 1409 O O . PHE A 1 172 ? -34.898 16.825 -29.676 1.00 47.47 172 PHE A O 1
ATOM 1416 N N . LEU A 1 173 ? -34.223 18.390 -28.231 1.00 45.03 173 LEU A N 1
ATOM 1417 C CA . LEU A 1 173 ? -34.937 19.470 -28.912 1.00 45.03 173 LEU A CA 1
ATOM 1418 C C . LEU A 1 173 ? -34.102 19.969 -30.097 1.00 45.03 173 LEU A C 1
ATOM 1420 O O . LEU A 1 173 ? -33.211 20.807 -29.962 1.00 45.03 173 LEU A O 1
ATOM 1424 N N . SER A 1 174 ? -34.409 19.422 -31.273 1.00 43.88 174 SER A N 1
ATOM 1425 C CA . SER A 1 174 ? -34.042 19.966 -32.577 1.00 43.88 174 SER A CA 1
ATOM 1426 C C . SER A 1 174 ? -34.590 21.387 -32.740 1.00 43.88 174 SER A C 1
ATOM 1428 O O . SER A 1 174 ? -35.801 21.592 -32.763 1.00 43.88 174 SER A O 1
ATOM 1430 N N . LEU A 1 175 ? -33.701 22.365 -32.911 1.00 50.78 175 LEU A N 1
ATOM 1431 C CA . LEU A 1 175 ? -34.054 23.681 -33.446 1.00 50.78 175 LEU A CA 1
ATOM 1432 C C . LEU A 1 175 ? -33.927 23.658 -34.985 1.00 50.78 175 LEU A C 1
ATOM 1434 O O . LEU A 1 175 ? -32.951 23.102 -35.495 1.00 50.78 175 LEU A O 1
ATOM 1438 N N . PRO A 1 176 ? -34.886 24.235 -35.734 1.00 60.78 176 PRO A N 1
ATOM 1439 C CA . PRO A 1 176 ? -34.838 24.306 -37.194 1.00 60.78 176 PRO A CA 1
ATOM 1440 C C . PRO A 1 176 ? -33.829 25.359 -37.700 1.00 60.78 176 PRO A C 1
ATOM 1442 O O . PRO A 1 176 ? -33.530 26.324 -36.991 1.00 60.78 176 PRO A O 1
ATOM 1445 N N . PRO A 1 177 ? -33.319 25.214 -38.938 1.00 56.84 177 PRO A N 1
ATOM 1446 C CA . PRO A 1 177 ? -32.389 26.166 -39.537 1.00 56.84 177 PRO A CA 1
ATOM 1447 C C . PRO A 1 177 ? -33.120 27.413 -40.065 1.00 56.84 177 PRO A C 1
ATOM 1449 O O . PRO A 1 177 ? -34.190 27.284 -40.665 1.00 56.84 177 PRO A O 1
ATOM 1452 N N . PRO A 1 178 ? -32.534 28.616 -39.963 1.00 54.72 178 PRO A N 1
ATOM 1453 C CA . PRO A 1 178 ? -32.923 29.715 -40.832 1.00 54.72 178 PRO A CA 1
ATOM 1454 C C . PRO A 1 178 ? -32.296 29.513 -42.225 1.00 54.72 178 PRO A C 1
ATOM 1456 O O . PRO A 1 178 ? -31.076 29.544 -42.384 1.00 54.72 178 PRO A O 1
ATOM 1459 N N . GLY A 1 179 ? -33.137 29.296 -43.244 1.00 41.84 179 GLY A N 1
ATOM 1460 C CA . GLY A 1 179 ? -32.779 29.582 -44.643 1.00 41.84 179 GLY A CA 1
ATOM 1461 C C . GLY A 1 179 ? -32.568 31.093 -44.831 1.00 41.84 179 GLY A C 1
ATOM 1462 O O . GLY A 1 179 ? -33.004 31.883 -44.005 1.00 41.84 179 GLY A O 1
ATOM 1463 N N . GLY A 1 180 ? -31.927 31.619 -45.867 1.00 39.44 180 GLY A N 1
ATOM 1464 C CA . GLY A 1 180 ? -31.348 31.092 -47.093 1.00 39.44 180 GLY A CA 1
ATOM 1465 C C . GLY A 1 180 ? -30.999 32.294 -47.993 1.00 39.44 180 GLY A C 1
ATOM 1466 O O . GLY A 1 180 ? -31.542 33.380 -47.798 1.00 39.44 180 GLY A O 1
ATOM 1467 N N . ALA A 1 181 ? -30.158 32.053 -49.009 1.00 42.41 181 ALA A N 1
ATOM 1468 C CA . ALA A 1 181 ? -29.816 32.937 -50.141 1.00 42.41 181 ALA A CA 1
ATOM 1469 C C . ALA A 1 181 ? -28.718 34.006 -49.857 1.00 42.41 181 ALA A C 1
ATOM 1471 O O . ALA A 1 181 ? -28.721 34.642 -48.816 1.00 42.41 181 ALA A O 1
ATOM 1472 N N . ARG A 1 182 ? -27.723 34.281 -50.719 1.00 47.97 182 ARG A N 1
ATOM 1473 C CA . ARG A 1 182 ? -27.527 34.045 -52.165 1.00 47.97 182 ARG A CA 1
ATOM 1474 C C . ARG A 1 182 ? -26.033 33.860 -52.491 1.00 47.97 182 ARG A C 1
ATOM 1476 O O . ARG A 1 182 ? -25.173 34.434 -51.833 1.00 47.97 182 ARG A O 1
ATOM 1483 N N . GLN A 1 183 ? -25.762 33.108 -53.557 1.00 51.59 183 GLN A N 1
ATOM 1484 C CA . GLN A 1 183 ? -24.482 33.049 -54.270 1.00 51.59 183 GLN A CA 1
ATOM 1485 C C . GLN A 1 183 ? -24.075 34.417 -54.831 1.00 51.59 183 GLN A C 1
ATOM 1487 O O . GLN A 1 183 ? -24.921 35.091 -55.412 1.00 51.59 183 GLN A O 1
ATOM 1492 N N . PHE A 1 184 ? -22.777 34.730 -54.791 1.00 44.34 184 PHE A N 1
ATOM 1493 C CA . PHE A 1 184 ? -22.075 35.328 -55.927 1.00 44.34 184 PHE A CA 1
ATOM 1494 C C . PHE A 1 184 ? -20.674 34.715 -56.044 1.00 44.34 184 PHE A C 1
ATOM 1496 O O . PHE A 1 184 ? -19.850 34.786 -55.138 1.00 44.34 184 PHE A O 1
ATOM 1503 N N . LEU A 1 185 ? -20.482 34.058 -57.184 1.00 52.78 185 LEU A N 1
ATOM 1504 C CA . LEU A 1 185 ? -19.220 33.725 -57.829 1.00 52.78 185 LEU A CA 1
ATOM 1505 C C . LEU A 1 185 ? -18.362 34.997 -57.961 1.00 52.78 185 LEU A C 1
ATOM 1507 O O . LEU A 1 185 ? -18.941 36.053 -58.199 1.00 52.78 185 LEU A O 1
ATOM 1511 N N . LEU A 1 186 ? -17.034 34.890 -57.848 1.00 48.88 186 LEU A N 1
ATOM 1512 C CA . LEU A 1 186 ? -16.050 35.449 -58.792 1.00 48.88 186 LEU A CA 1
ATOM 1513 C C . LEU A 1 186 ? -14.621 35.128 -58.309 1.00 48.88 186 LEU A C 1
ATOM 1515 O O . LEU A 1 186 ? -14.240 35.400 -57.174 1.00 48.88 186 LEU A O 1
ATOM 1519 N N . GLU A 1 187 ? -13.876 34.493 -59.206 1.00 49.78 187 GLU A N 1
ATOM 1520 C CA . GLU A 1 187 ? -12.466 34.107 -59.112 1.00 49.78 187 GLU A CA 1
ATOM 1521 C C . GLU A 1 187 ? -11.504 35.318 -59.319 1.00 49.78 187 GLU A C 1
ATOM 1523 O O . GLU A 1 187 ? -11.976 36.446 -59.477 1.00 49.78 187 GLU A O 1
ATOM 1528 N N . PRO A 1 188 ? -10.164 35.135 -59.242 1.00 59.06 188 PRO A N 1
ATOM 1529 C CA . PRO A 1 188 ? -9.210 36.103 -58.691 1.00 59.06 188 PRO A CA 1
ATOM 1530 C C . PRO A 1 188 ? -8.613 37.069 -59.729 1.00 59.06 188 PRO A C 1
ATOM 1532 O O . PRO A 1 188 ? -8.808 36.916 -60.935 1.00 59.06 188 PRO A O 1
ATOM 1535 N N . PRO A 1 189 ? -7.750 37.993 -59.269 1.00 53.41 189 PRO A N 1
ATOM 1536 C CA . PRO A 1 189 ? -6.508 38.217 -60.009 1.00 53.41 189 PRO A CA 1
ATOM 1537 C C . PRO A 1 189 ? -5.243 38.227 -59.129 1.00 53.41 189 PRO A C 1
ATOM 1539 O O . PRO A 1 189 ? -5.121 38.973 -58.161 1.00 53.41 189 PRO A O 1
ATOM 1542 N N . ASN A 1 190 ? -4.261 37.428 -59.553 1.00 48.38 190 ASN A N 1
ATOM 1543 C CA . ASN A 1 190 ? -2.820 37.655 -59.375 1.00 48.38 190 ASN A CA 1
ATOM 1544 C C . ASN A 1 190 ? -2.364 38.552 -60.545 1.00 48.38 190 ASN A C 1
ATOM 1546 O O . ASN A 1 190 ? -2.739 38.234 -61.678 1.00 48.38 190 ASN A O 1
ATOM 1550 N N . PRO A 1 191 ? -1.645 39.674 -60.342 1.00 52.22 191 PRO A N 1
ATOM 1551 C CA . PRO A 1 191 ? -0.206 39.692 -60.678 1.00 52.22 191 PRO A CA 1
ATOM 1552 C C . PRO A 1 191 ? 0.648 40.736 -59.913 1.00 52.22 191 PRO A C 1
ATOM 1554 O O . PRO A 1 191 ? 0.178 41.811 -59.557 1.00 52.22 191 PRO A O 1
ATOM 1557 N N . GLY A 1 192 ? 1.962 40.486 -59.829 1.00 45.44 192 GLY A N 1
ATOM 1558 C CA . GLY A 1 192 ? 3.000 41.539 -59.746 1.00 45.44 192 GLY A CA 1
ATOM 1559 C C . GLY A 1 192 ? 3.877 41.461 -58.491 1.00 45.44 192 GLY A C 1
ATOM 1560 O O . GLY A 1 192 ? 3.404 41.786 -57.414 1.00 45.44 192 GLY A O 1
ATOM 1561 N N . LYS A 1 193 ? 5.097 40.890 -58.547 1.00 50.66 193 LYS A N 1
ATOM 1562 C CA . LYS A 1 193 ? 6.383 41.537 -58.948 1.00 50.66 193 LYS A CA 1
ATOM 1563 C C . LYS A 1 193 ? 6.739 42.690 -57.989 1.00 50.66 193 LYS A C 1
ATOM 1565 O O . LYS A 1 193 ? 5.892 43.526 -57.733 1.00 50.66 193 LYS A O 1
ATOM 1570 N N . SER A 1 194 ? 7.931 42.871 -57.427 1.00 48.72 194 SER A N 1
ATOM 1571 C CA . SER A 1 194 ? 9.324 42.500 -57.741 1.00 48.72 194 SER A CA 1
ATOM 1572 C C . SER A 1 194 ? 10.134 43.041 -56.538 1.00 48.72 194 SER A C 1
ATOM 1574 O O . SER A 1 194 ? 9.774 44.084 -56.008 1.00 48.72 194 SER A O 1
ATOM 1576 N N . GLY A 1 195 ? 11.101 42.334 -55.957 1.00 53.59 195 GLY A N 1
ATOM 1577 C CA . GLY A 1 195 ? 12.460 42.231 -56.484 1.00 53.59 195 GLY A CA 1
ATOM 1578 C C . GLY A 1 195 ? 13.355 43.329 -55.894 1.00 53.59 195 GLY A C 1
ATOM 1579 O O . GLY A 1 195 ? 13.239 44.472 -56.322 1.00 53.59 195 GLY A O 1
ATOM 1580 N N . LEU A 1 196 ? 14.199 42.959 -54.923 1.00 49.09 196 LEU A N 1
ATOM 1581 C CA . LEU A 1 196 ? 15.630 43.288 -54.764 1.00 49.09 196 LEU A CA 1
ATOM 1582 C C . LEU A 1 196 ? 16.135 42.722 -53.431 1.00 49.09 196 LEU A C 1
ATOM 1584 O O . LEU A 1 196 ? 15.464 42.954 -52.403 1.00 49.09 196 LEU A O 1
#

Secondary structure (DSSP, 8-state):
-PPPPPPPPPPPTTGGGSSSSS-PPP-----------HHHHHHHHSS------TTEEETT------B-TTTTSSBPPTTB-TTTS--B-HHHHHHHHHHHHHHSEEETTEEEPPBBSTT-SS-BEE-SSSS-EESSHHHHHHHHHHHHHHHHHHHHHTT-PPPPP---PPP--PPPP-------------------

Radius of gyration: 32.92 Å; chains: 1; bounding box: 88×78×82 Å

Sequence (196 aa):
MRELGRKRPYPQAEENRALYTHHLPPRFTQEKAPPLSAAEMQLRAGHRALKRHITIVRKGAFPTLQQCRSCCRLIHCPFCKESVYKPKFMYHVKRHIQIHLKYGVPYGDYIICRCNLECRKVSHFHCLWCSKTILRKEDFLNHLTVCQEKGASFSQLLSHHPPFPATGPPEFLSLPPPGGARQFLLEPPNPGKSGL